Protein AF-0000000084809156 (afdb_homodimer)

Sequence (202 aa):
MKKIKITVLRKTCHRDLMEQYENPIEHACDLYEGQVFTTDGWRKPDGLCDSAWQTLSPFVMTLAHGGTNIYEGWMKNPASAMISCNDGFRPVSFLIETLEKMKKIKITVLRKTCHRDLMEQYENPIEHACDLYEGQVFTTDGWRKPDGLCDSAWQTLSPFVMTLAHGGTNIYEGWMKNPASAMISCNDGFRPVSFLIETLEK

Organism: NCBI:txid717959

Nearest PDB structures (foldseek):
  2p4b-assembly1_B  TM=4.890E-01  e=4.144E+00  Escherichia coli K-12
  2p4b-assembly1_B  TM=4.893E-01  e=4.144E+00  Escherichia coli K-12

Solvent-accessible surface area (backbone atoms only — not comparable to full-atom values): 10861 Å² total; per-residue (Å²): 114,35,40,31,36,38,32,33,68,41,77,46,74,41,62,70,55,35,70,72,42,40,41,93,68,80,79,86,66,87,79,53,68,72,42,72,45,59,31,58,42,82,57,84,40,89,91,60,53,68,62,40,43,66,56,45,42,64,57,42,35,40,36,14,73,65,45,55,38,54,87,80,38,47,33,66,54,38,48,39,48,56,37,15,18,40,46,30,47,45,35,35,21,29,40,36,32,53,51,80,130,114,37,41,30,37,38,33,32,68,43,76,46,75,41,61,70,56,35,71,72,43,39,41,92,66,79,78,86,67,87,79,54,68,71,42,74,46,60,32,57,41,83,56,84,40,88,90,60,52,68,64,42,43,67,56,45,43,65,57,41,35,41,36,14,72,66,44,54,37,56,88,82,37,47,33,67,54,39,48,39,47,58,38,15,20,39,44,30,48,46,36,35,20,30,40,37,33,53,51,80,129

Secondary structure (DSSP, 8-state):
---EEEEEEEE---HHHHHHHBPP-S-S----TT-EEEE-SSSPPTT--HHHHHHHHHHHHHHHTT--SGGGT-BSSTTEEEEE-SBSSS-EEEEEEE---/---EEEEEEEE---HHHHHHHBPP-S-S----TT-EEEE-SSSPPTT--HHHHHHHHHHHHHHHTT--SGGGT-BSSTTEEEEE-SBSSS-EEEEEEE---

InterPro domains:
  IPR023811 Conserved hypothetical protein CHP04076 [TIGR04076] (1-100)

Structure (mmCIF, N/CA/C/O backbone):
data_AF-0000000084809156-model_v1
#
loop_
_entity.id
_entity.type
_entity.pdbx_description
1 polymer 'TIGR04076 family protein'
#
loop_
_atom_site.group_PDB
_atom_site.id
_atom_site.type_symbol
_atom_site.label_atom_id
_atom_site.label_alt_id
_atom_site.label_comp_id
_atom_site.label_asym_id
_atom_site.label_entity_id
_atom_site.label_seq_id
_atom_site.pdbx_PDB_ins_code
_atom_site.Cartn_x
_atom_site.Cartn_y
_atom_site.Cartn_z
_atom_site.occupancy
_atom_site.B_iso_or_equiv
_atom_site.auth_seq_id
_atom_site.auth_comp_id
_atom_site.auth_asym_id
_atom_site.auth_atom_id
_atom_site.pdbx_PDB_model_num
ATOM 1 N N . MET A 1 1 ? -14.891 -18.609 -11.82 1 88.44 1 MET A N 1
ATOM 2 C CA . MET A 1 1 ? -13.836 -17.828 -11.18 1 88.44 1 MET A CA 1
ATOM 3 C C . MET A 1 1 ? -12.773 -18.719 -10.57 1 88.44 1 MET A C 1
ATOM 5 O O . MET A 1 1 ? -13.086 -19.781 -10.031 1 88.44 1 MET A O 1
ATOM 9 N N . LYS A 1 2 ? -11.586 -18.328 -10.781 1 93.69 2 LYS A N 1
ATOM 10 C CA . LYS A 1 2 ? -10.484 -19.094 -10.211 1 93.69 2 LYS A CA 1
ATOM 11 C C . LYS A 1 2 ? -10.305 -18.781 -8.727 1 93.69 2 LYS A C 1
ATOM 13 O O . LYS A 1 2 ? -10.656 -17.688 -8.266 1 93.69 2 LYS A O 1
ATOM 18 N N . LYS A 1 3 ? -9.867 -19.781 -8.117 1 96.31 3 LYS A N 1
ATOM 19 C CA . LYS A 1 3 ? -9.539 -19.578 -6.711 1 96.31 3 LYS A CA 1
ATOM 20 C C . LYS A 1 3 ? -8.203 -18.859 -6.555 1 96.31 3 LYS A C 1
ATOM 22 O O . LYS A 1 3 ? -7.242 -19.172 -7.27 1 96.31 3 LYS A O 1
ATOM 27 N N . ILE A 1 4 ? -8.172 -17.953 -5.609 1 98.25 4 ILE A N 1
ATOM 28 C CA . ILE A 1 4 ? -6.992 -17.125 -5.406 1 98.25 4 ILE A CA 1
ATOM 29 C C . ILE A 1 4 ? -6.426 -17.359 -4.008 1 98.25 4 ILE A C 1
ATOM 31 O O . ILE A 1 4 ? -7.176 -17.469 -3.037 1 98.25 4 ILE A O 1
ATOM 35 N N . LYS A 1 5 ? -5.152 -17.5 -3.924 1 98.38 5 LYS A N 1
ATOM 36 C CA . LYS A 1 5 ? -4.41 -17.609 -2.67 1 98.38 5 LYS A CA 1
ATOM 37 C C . LYS A 1 5 ? -3.674 -16.312 -2.352 1 98.38 5 LYS A C 1
ATOM 39 O O . LYS A 1 5 ? -2.996 -15.75 -3.215 1 98.38 5 LYS A O 1
ATOM 44 N N . ILE A 1 6 ? -3.836 -15.836 -1.159 1 98.69 6 ILE A N 1
ATOM 45 C CA . ILE A 1 6 ? -3.152 -14.648 -0.664 1 98.69 6 ILE A CA 1
ATOM 46 C C . ILE A 1 6 ? -2.219 -15.031 0.483 1 98.69 6 ILE A C 1
ATOM 48 O O . ILE A 1 6 ? -2.656 -15.594 1.485 1 98.69 6 ILE A O 1
ATOM 52 N N . THR A 1 7 ? -0.941 -14.742 0.399 1 98.88 7 THR A N 1
ATOM 53 C CA . THR A 1 7 ? 0.045 -15.102 1.413 1 98.88 7 THR A CA 1
ATOM 54 C C . THR A 1 7 ? 0.742 -13.852 1.948 1 98.88 7 THR A C 1
ATOM 56 O O . THR A 1 7 ? 1.219 -13.016 1.173 1 98.88 7 THR A O 1
ATOM 59 N N . VAL A 1 8 ? 0.716 -13.703 3.234 1 98.88 8 VAL A N 1
ATOM 60 C CA . VAL A 1 8 ? 1.501 -12.641 3.859 1 98.88 8 VAL A CA 1
ATOM 61 C C . VAL A 1 8 ? 2.984 -13.008 3.822 1 98.88 8 VAL A C 1
ATOM 63 O O . VAL A 1 8 ? 3.408 -13.977 4.453 1 98.88 8 VAL A O 1
ATOM 66 N N . LEU A 1 9 ? 3.775 -12.156 3.16 1 98.88 9 LEU A N 1
ATOM 67 C CA . LEU A 1 9 ? 5.172 -12.555 3.014 1 98.88 9 LEU A CA 1
ATOM 68 C C . LEU A 1 9 ? 6.074 -11.688 3.881 1 98.88 9 LEU A C 1
ATOM 70 O O . LEU A 1 9 ? 7.117 -12.141 4.352 1 98.88 9 LEU A O 1
ATOM 74 N N . ARG A 1 10 ? 5.734 -10.43 4.062 1 98.81 10 ARG A N 1
ATOM 75 C CA . ARG A 1 10 ? 6.633 -9.531 4.785 1 98.81 10 ARG A CA 1
ATOM 76 C C . ARG A 1 10 ? 5.844 -8.461 5.531 1 98.81 10 ARG A C 1
ATOM 78 O O .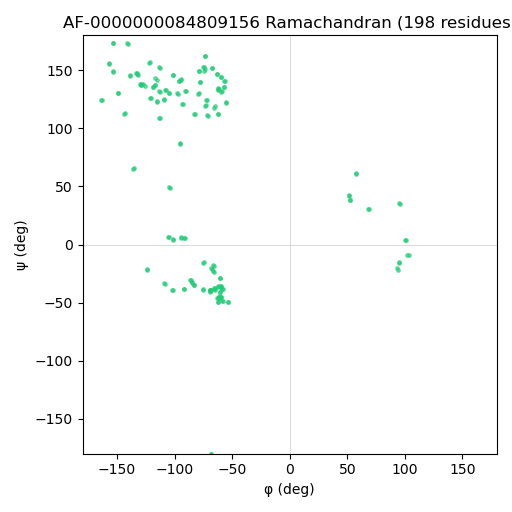 ARG A 1 10 ? 4.918 -7.863 4.98 1 98.81 10 ARG A O 1
ATOM 85 N N . LYS A 1 11 ? 6.18 -8.32 6.797 1 97.69 11 LYS A N 1
ATOM 86 C CA . LYS A 1 11 ? 5.652 -7.211 7.59 1 97.69 11 LYS A CA 1
ATOM 87 C C . LYS A 1 11 ? 6.73 -6.168 7.871 1 97.69 11 LYS A C 1
ATOM 89 O O . LYS A 1 11 ? 7.859 -6.52 8.234 1 97.69 11 LYS A O 1
ATOM 94 N N . THR A 1 12 ? 6.434 -4.992 7.684 1 97.38 12 THR A N 1
ATOM 95 C CA . THR A 1 12 ? 7.309 -3.881 8.039 1 97.38 12 THR A CA 1
ATOM 96 C C . THR A 1 12 ? 6.699 -3.049 9.164 1 97.38 12 THR A C 1
ATOM 98 O O . THR A 1 12 ? 5.484 -3.068 9.367 1 97.38 12 THR A O 1
ATOM 101 N N . CYS A 1 13 ? 7.547 -2.434 9.914 1 96.44 13 CYS A N 1
ATOM 102 C CA . CYS A 1 13 ? 7.105 -1.543 10.984 1 96.44 13 CYS A CA 1
ATOM 103 C C . CYS A 1 13 ? 8.047 -0.352 11.125 1 96.44 13 CYS A C 1
ATOM 105 O O . CYS A 1 13 ? 9.211 -0.516 11.484 1 96.44 13 CYS A O 1
ATOM 107 N N . HIS A 1 14 ? 7.492 0.798 10.789 1 97.31 14 HIS A N 1
ATOM 108 C CA . HIS A 1 14 ? 8.266 2.025 10.938 1 97.31 14 HIS A CA 1
ATOM 109 C C . HIS A 1 14 ? 7.965 2.701 12.273 1 97.31 14 HIS A C 1
ATOM 111 O O . HIS A 1 14 ? 7.211 3.676 12.328 1 97.31 14 HIS A O 1
ATOM 117 N N . ARG A 1 15 ? 8.688 2.301 13.32 1 96.06 15 ARG A N 1
ATOM 118 C CA . ARG A 1 15 ? 8.414 2.736 14.68 1 96.06 15 ARG A CA 1
ATOM 119 C C . ARG A 1 15 ? 8.648 4.234 14.836 1 96.06 15 ARG A C 1
ATOM 121 O O . ARG A 1 15 ? 7.91 4.914 15.555 1 96.06 15 ARG A O 1
ATOM 128 N N . ASP A 1 16 ? 9.68 4.684 14.148 1 97.81 16 ASP A N 1
ATOM 129 C CA . ASP A 1 16 ? 9.992 6.105 14.25 1 97.81 16 ASP A CA 1
ATOM 130 C C . ASP A 1 16 ? 8.875 6.957 13.648 1 97.81 16 ASP A C 1
ATOM 132 O O . ASP A 1 16 ? 8.5 7.988 14.219 1 97.81 16 ASP A O 1
ATOM 136 N N . LEU A 1 17 ? 8.289 6.551 12.578 1 98.12 17 LEU A N 1
ATOM 137 C CA . LEU A 1 17 ? 7.176 7.27 11.977 1 98.12 17 LEU A CA 1
ATOM 138 C C . LEU A 1 17 ? 5.93 7.168 12.852 1 98.12 17 LEU A C 1
ATOM 140 O O . LEU A 1 17 ? 5.18 8.141 12.984 1 98.12 17 LEU A O 1
ATOM 144 N N . MET A 1 18 ? 5.711 6.016 13.43 1 97 18 MET A N 1
ATOM 145 C CA . MET A 1 18 ? 4.578 5.84 14.336 1 97 18 MET A CA 1
ATOM 146 C C . MET A 1 18 ? 4.656 6.824 15.5 1 97 18 MET A C 1
ATOM 148 O O . MET A 1 18 ? 3.672 7.496 15.812 1 97 18 MET A O 1
ATOM 152 N N . GLU A 1 19 ? 5.738 6.906 16.078 1 96.81 19 GLU A N 1
ATOM 153 C CA . GLU A 1 19 ? 5.945 7.801 17.219 1 96.81 19 GLU A CA 1
ATOM 154 C C . GLU A 1 19 ? 5.688 9.25 16.828 1 96.81 19 GLU A C 1
ATOM 156 O O . GLU A 1 19 ? 5.121 10.016 17.609 1 96.81 19 GLU A O 1
ATOM 161 N N . GLN A 1 20 ? 6.059 9.578 15.656 1 98 20 GLN A N 1
ATOM 162 C CA . GLN A 1 20 ? 6.008 10.969 15.234 1 98 20 GLN A CA 1
ATOM 163 C C . GLN A 1 20 ? 4.609 11.352 14.758 1 98 20 GLN A C 1
ATOM 165 O O . GLN A 1 20 ? 4.156 12.477 14.984 1 98 20 GLN A O 1
ATOM 170 N N . TYR A 1 21 ? 3.939 10.445 14.148 1 98.25 21 TYR A N 1
ATOM 171 C CA . TYR A 1 21 ? 2.777 10.898 13.398 1 98.25 21 TYR A CA 1
ATOM 172 C C . TYR A 1 21 ? 1.514 10.18 13.859 1 98.25 21 TYR A C 1
ATOM 174 O O . TYR A 1 21 ? 0.4 10.609 13.547 1 98.25 21 TYR A O 1
ATOM 182 N N . GLU A 1 22 ? 1.635 9.047 14.469 1 97.44 22 GLU A N 1
ATOM 183 C CA . GLU A 1 22 ? 0.486 8.195 14.766 1 97.44 22 GLU A CA 1
ATOM 184 C C . GLU A 1 22 ? -0.011 8.414 16.188 1 97.44 22 GLU A C 1
ATOM 186 O O . GLU A 1 22 ? 0.789 8.547 17.125 1 97.44 22 GLU A O 1
ATOM 191 N N . ASN A 1 23 ? -1.323 8.406 16.344 1 97.19 23 ASN A N 1
ATOM 192 C CA . ASN A 1 23 ? -1.883 8.297 17.688 1 97.19 23 ASN A CA 1
ATOM 193 C C . ASN A 1 23 ? -1.77 6.883 18.234 1 97.19 23 ASN A C 1
ATOM 195 O O . ASN A 1 23 ? -1.685 5.922 17.469 1 97.19 23 ASN A O 1
ATOM 199 N N . PRO A 1 24 ? -1.718 6.789 19.484 1 91.88 24 PRO A N 1
ATOM 200 C CA . PRO A 1 24 ? -1.612 5.449 20.062 1 91.88 24 PRO A CA 1
ATOM 201 C C . PRO A 1 24 ? -2.736 4.52 19.609 1 91.88 24 PRO A C 1
ATOM 203 O O . PRO A 1 24 ? -3.906 4.914 19.609 1 91.88 24 PRO A O 1
ATOM 206 N N . ILE A 1 25 ? -2.457 3.514 19.078 1 84.56 25 ILE A N 1
ATOM 207 C CA . ILE A 1 25 ? -3.428 2.51 18.656 1 84.56 25 ILE A CA 1
ATOM 208 C C . ILE A 1 25 ? -3.039 1.146 19.219 1 84.56 25 ILE A C 1
ATOM 210 O O . ILE A 1 25 ? -1.859 0.79 19.25 1 84.56 25 ILE A O 1
ATOM 214 N N . GLU A 1 26 ? -4.039 0.521 19.641 1 76.62 26 GLU A N 1
ATOM 215 C CA . GLU A 1 26 ? -3.844 -0.853 20.078 1 76.62 26 GLU A CA 1
ATOM 216 C C . GLU A 1 26 ? -4.055 -1.844 18.938 1 76.62 26 GLU A C 1
ATOM 218 O O . GLU A 1 26 ? -5.008 -1.715 18.172 1 76.62 26 GLU A O 1
ATOM 223 N N . HIS A 1 27 ? -3.217 -2.758 18.719 1 73.94 27 HIS A N 1
ATOM 224 C CA . HIS A 1 27 ? -3.32 -3.852 17.766 1 73.94 27 HIS A CA 1
ATOM 225 C C . HIS A 1 27 ? -3.512 -3.324 16.344 1 73.94 27 HIS A C 1
ATOM 227 O O . HIS A 1 27 ? -4.488 -3.666 15.68 1 73.94 27 HIS A O 1
ATOM 233 N N . ALA A 1 28 ? -2.756 -2.658 15.836 1 80.5 28 ALA A N 1
ATOM 234 C CA . ALA A 1 28 ? -2.838 -1.99 14.539 1 80.5 28 ALA A CA 1
ATOM 235 C C . ALA A 1 28 ? -2.873 -3.006 13.398 1 80.5 28 ALA A C 1
ATOM 237 O O . ALA A 1 28 ? -3.508 -2.77 12.367 1 80.5 28 ALA A O 1
ATOM 238 N N . CYS A 1 29 ? -2.434 -4.062 13.562 1 92.88 29 CYS A N 1
ATOM 239 C CA . CYS A 1 29 ? -2.359 -5.109 12.547 1 92.88 29 CYS A CA 1
ATOM 240 C C . CYS A 1 29 ? -2.127 -6.473 13.188 1 92.88 29 CYS A C 1
ATOM 242 O O . CYS A 1 29 ? -1.122 -6.68 13.867 1 92.88 29 CYS A O 1
ATOM 244 N N . ASP A 1 30 ? -3.012 -7.418 12.891 1 93.44 30 ASP A N 1
ATOM 245 C CA . ASP A 1 30 ? -2.928 -8.734 13.516 1 93.44 30 ASP A CA 1
ATOM 246 C C . ASP A 1 30 ? -2.408 -9.781 12.531 1 93.44 30 ASP A C 1
ATOM 248 O O . ASP A 1 30 ? -2.41 -10.977 12.836 1 93.44 30 ASP A O 1
ATOM 252 N N . LEU A 1 31 ? -2.008 -9.391 11.398 1 97.12 31 LEU A N 1
ATOM 253 C CA . LEU A 1 31 ? -1.488 -10.336 10.414 1 97.12 31 LEU A CA 1
ATOM 254 C C . LEU A 1 31 ? -0.095 -10.812 10.805 1 97.12 31 LEU A C 1
ATOM 256 O O . LEU A 1 31 ? 0.615 -10.141 11.547 1 97.12 31 LEU A O 1
ATOM 260 N N . TYR A 1 32 ? 0.255 -12.008 10.422 1 97.25 32 TYR A N 1
ATOM 261 C CA . TYR A 1 32 ? 1.596 -12.539 10.633 1 97.25 32 TYR A CA 1
ATOM 262 C C . TYR A 1 32 ? 2.143 -13.172 9.359 1 97.25 32 TYR A C 1
ATOM 264 O O . TYR A 1 32 ? 1.381 -13.68 8.531 1 97.25 32 TYR A O 1
ATOM 272 N N . GLU A 1 33 ? 3.486 -13.086 9.133 1 98.5 33 GLU A N 1
ATOM 273 C CA . GLU A 1 33 ? 4.137 -13.641 7.949 1 98.5 33 GLU A CA 1
ATOM 274 C C . GLU A 1 33 ? 3.867 -15.133 7.82 1 98.5 33 GLU A C 1
ATOM 276 O O . GLU A 1 33 ? 3.932 -15.867 8.805 1 98.5 33 G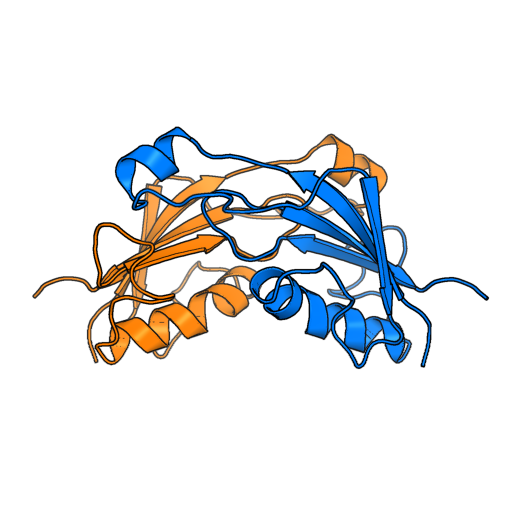LU A O 1
ATOM 281 N N . GLY A 1 34 ? 3.568 -15.57 6.68 1 98.56 34 GLY A N 1
ATOM 282 C CA . GLY A 1 34 ? 3.24 -16.953 6.406 1 98.56 34 GLY A CA 1
ATOM 283 C C . GLY A 1 34 ? 1.749 -17.234 6.434 1 98.56 34 GLY A C 1
ATOM 284 O O . GLY A 1 34 ? 1.3 -18.297 5.988 1 98.56 34 GLY A O 1
ATOM 285 N N . GLN A 1 35 ? 0.983 -16.359 6.957 1 98.62 35 GLN A N 1
ATOM 286 C CA . GLN A 1 35 ? -0.469 -16.5 6.977 1 98.62 35 GLN A CA 1
ATOM 287 C C . GLN A 1 35 ? -1.031 -16.594 5.559 1 98.62 35 GLN A C 1
ATOM 289 O O . GLN A 1 35 ? -0.58 -15.883 4.66 1 98.62 35 GLN A O 1
ATOM 294 N N . VAL A 1 36 ? -2.084 -17.406 5.387 1 98.62 36 VAL A N 1
ATOM 295 C CA . VAL A 1 36 ? -2.646 -17.656 4.062 1 98.62 36 VAL A CA 1
ATOM 296 C C . VAL A 1 36 ? -4.156 -17.438 4.094 1 98.62 36 VAL A C 1
ATOM 298 O O . VAL A 1 36 ? -4.828 -17.828 5.051 1 98.62 36 VAL A O 1
ATOM 301 N N . PHE A 1 37 ? -4.645 -16.812 3.121 1 98.38 37 PHE A N 1
ATOM 302 C CA . PHE A 1 37 ? -6.074 -16.656 2.861 1 98.38 37 PHE A CA 1
ATOM 303 C C . PHE A 1 37 ? -6.438 -17.219 1.49 1 98.38 37 PHE A C 1
ATOM 305 O O . PHE A 1 37 ? -5.586 -17.297 0.602 1 98.38 37 PHE A O 1
ATOM 312 N N . THR A 1 38 ? -7.656 -17.562 1.329 1 97.19 38 THR A N 1
ATOM 313 C CA . THR A 1 38 ? -8.172 -18 0.032 1 97.19 38 THR A CA 1
ATOM 314 C C . THR A 1 38 ? -9.5 -17.312 -0.277 1 97.19 38 THR A C 1
ATOM 316 O O . THR A 1 38 ? -10.258 -16.984 0.634 1 97.19 38 THR A O 1
ATOM 319 N N . THR A 1 39 ? -9.68 -17.094 -1.584 1 97.06 39 THR A N 1
ATOM 320 C CA . THR A 1 39 ? -10.914 -16.438 -2.008 1 97.06 39 THR A CA 1
ATOM 321 C C . THR A 1 39 ? -11.219 -16.766 -3.471 1 97.06 39 THR A C 1
ATOM 323 O O . THR A 1 39 ? -10.312 -17.109 -4.234 1 97.06 39 THR A O 1
ATOM 326 N N . ASP A 1 40 ? -12.492 -16.656 -3.77 1 90.94 40 ASP A N 1
ATOM 327 C CA . ASP A 1 40 ? -12.891 -16.828 -5.164 1 90.94 40 ASP A CA 1
ATOM 328 C C . ASP A 1 40 ? -12.914 -15.484 -5.891 1 90.94 40 ASP A C 1
ATOM 330 O O . ASP A 1 40 ? -13.289 -15.414 -7.066 1 90.94 40 ASP A O 1
ATOM 334 N N . GLY A 1 41 ? -12.508 -14.461 -5.273 1 87.81 41 GLY A N 1
ATOM 335 C CA . GLY A 1 41 ? -12.328 -13.18 -5.93 1 87.81 41 GLY A CA 1
ATOM 336 C C . GLY A 1 41 ? -13.445 -12.195 -5.621 1 87.81 41 GLY A C 1
ATOM 337 O O . GLY A 1 41 ? -13.305 -10.992 -5.871 1 87.81 41 GLY A O 1
ATOM 338 N N . TRP A 1 42 ? -14.523 -12.617 -4.969 1 87.62 42 TRP A N 1
ATOM 339 C CA . TRP A 1 42 ? -15.68 -11.75 -4.789 1 87.62 42 TRP A CA 1
ATOM 340 C C . TRP A 1 42 ? -15.727 -11.18 -3.375 1 87.62 42 TRP A C 1
ATOM 342 O O . TRP A 1 42 ? -16.031 -10 -3.182 1 87.62 42 TRP A O 1
ATOM 352 N N . ARG A 1 43 ? -15.367 -12.039 -2.453 1 91.88 43 ARG A N 1
ATOM 353 C CA . ARG A 1 43 ? -15.531 -11.648 -1.057 1 91.88 43 ARG A CA 1
ATOM 354 C C . ARG A 1 43 ? -14.18 -11.539 -0.357 1 91.88 43 ARG A C 1
ATOM 356 O O . ARG A 1 43 ? -13.289 -12.359 -0.598 1 91.88 43 ARG A O 1
ATOM 363 N N . LYS A 1 44 ? -14.141 -10.523 0.487 1 97 44 LYS A N 1
ATOM 364 C CA . LYS A 1 44 ? -12.984 -10.43 1.377 1 97 44 LYS A CA 1
ATOM 365 C C . LYS A 1 44 ? -12.859 -11.672 2.256 1 97 44 LYS A C 1
ATOM 367 O O . LYS A 1 44 ? -13.828 -12.086 2.893 1 97 44 LYS A O 1
ATOM 372 N N . PRO A 1 45 ? -11.727 -12.258 2.371 1 97.25 45 PRO A N 1
ATOM 373 C CA . PRO A 1 45 ? -11.555 -13.406 3.264 1 97.25 45 PRO A CA 1
ATOM 374 C C . PRO A 1 45 ? -11.688 -13.031 4.738 1 97.25 45 PRO A C 1
ATOM 376 O O . PRO A 1 45 ? -11.344 -11.914 5.129 1 97.25 45 PRO A O 1
ATOM 379 N N . ASP A 1 46 ? -12.125 -14.039 5.5 1 95.69 46 ASP A N 1
ATOM 380 C CA . ASP A 1 46 ? -12.156 -13.852 6.945 1 95.69 46 ASP A CA 1
ATOM 381 C C . ASP A 1 46 ? -10.75 -13.609 7.496 1 95.69 46 ASP A C 1
ATOM 383 O O . ASP A 1 46 ? -9.797 -14.281 7.105 1 95.69 46 ASP A O 1
ATOM 387 N N . GLY A 1 47 ? -10.656 -12.578 8.352 1 95.75 47 GLY A N 1
ATOM 388 C CA . GLY A 1 47 ? -9.383 -12.32 9.008 1 95.75 47 GLY A CA 1
ATOM 389 C C . GLY A 1 47 ? -8.523 -11.312 8.273 1 95.75 47 GLY A C 1
ATOM 390 O O . GLY A 1 47 ? -7.566 -10.781 8.836 1 95.75 47 GLY A O 1
ATOM 391 N N . LEU A 1 48 ? -8.789 -11.109 6.996 1 97.19 48 LEU A N 1
ATOM 392 C CA . LEU A 1 48 ? -8.094 -10.07 6.246 1 97.19 48 LEU A CA 1
ATOM 393 C C . LEU A 1 48 ? -8.703 -8.703 6.531 1 97.19 48 LEU A C 1
ATOM 395 O O . LEU A 1 48 ? -9.922 -8.539 6.488 1 97.19 48 LEU A O 1
ATOM 399 N N . CYS A 1 49 ? -7.898 -7.77 6.855 1 95.81 49 CYS A N 1
ATOM 400 C CA . CYS A 1 49 ? -8.438 -6.469 7.234 1 95.81 49 CYS A CA 1
ATOM 401 C C . CYS A 1 49 ? -8.961 -5.715 6.016 1 95.81 49 CYS A C 1
ATOM 403 O O . CYS A 1 49 ? -8.555 -6 4.887 1 95.81 49 CYS A O 1
ATOM 405 N N . ASP A 1 50 ? -9.766 -4.742 6.277 1 93.06 50 ASP A N 1
ATOM 406 C CA . ASP A 1 50 ? -10.43 -4 5.207 1 93.06 50 ASP A CA 1
ATOM 407 C C . ASP A 1 50 ? -9.422 -3.162 4.422 1 93.06 50 ASP A C 1
ATOM 409 O O . ASP A 1 50 ? -9.547 -3.021 3.203 1 93.06 50 ASP A O 1
ATOM 413 N N . SER A 1 51 ? -8.469 -2.578 5.105 1 92.62 51 SER A N 1
ATOM 414 C CA . SER A 1 51 ? -7.469 -1.749 4.441 1 92.62 51 SER A CA 1
ATOM 415 C C . SER A 1 51 ? -6.664 -2.557 3.428 1 92.62 51 SER A C 1
ATOM 417 O O . SER A 1 51 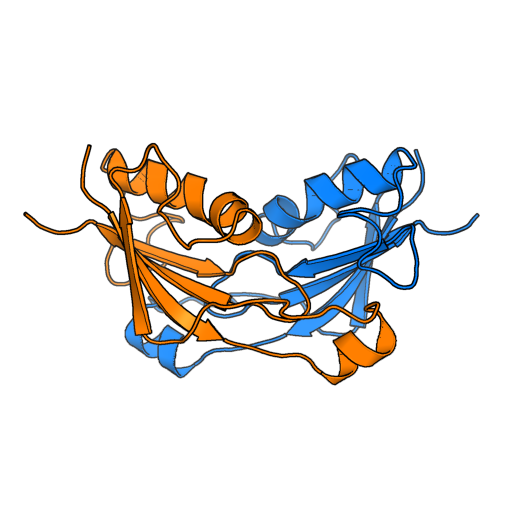? -6.453 -2.111 2.297 1 92.62 51 SER A O 1
ATOM 419 N N . ALA A 1 52 ? -6.246 -3.713 3.846 1 97.19 52 ALA A N 1
ATOM 420 C CA . ALA A 1 52 ? -5.543 -4.598 2.922 1 97.19 52 ALA A CA 1
ATOM 421 C C . ALA A 1 52 ? -6.438 -4.984 1.746 1 97.19 52 ALA A C 1
ATOM 423 O O . ALA A 1 52 ? -6.012 -4.922 0.59 1 97.19 52 ALA A O 1
ATOM 424 N N . TRP A 1 53 ? -7.656 -5.316 2.062 1 97.31 53 TRP A N 1
ATOM 425 C CA . TRP A 1 53 ? -8.562 -5.75 1.007 1 97.31 53 TRP A CA 1
ATOM 426 C C . TRP A 1 53 ? -8.766 -4.648 -0.026 1 97.31 53 TRP A C 1
ATOM 428 O O . TRP A 1 53 ? -8.852 -4.918 -1.226 1 97.31 53 TRP A O 1
ATOM 438 N N . GLN A 1 54 ? -8.789 -3.459 0.422 1 94.75 54 GLN A N 1
ATOM 439 C CA . GLN A 1 54 ? -8.961 -2.334 -0.492 1 94.75 54 GLN A CA 1
ATOM 440 C C . GLN A 1 54 ? -7.867 -2.312 -1.553 1 94.75 54 GLN A C 1
ATOM 442 O O . GLN A 1 54 ? -8.125 -1.999 -2.717 1 94.75 54 GLN A O 1
ATOM 447 N N . THR A 1 55 ? -6.695 -2.625 -1.205 1 97.12 55 THR A N 1
ATOM 448 C CA . THR A 1 55 ? -5.566 -2.578 -2.127 1 97.12 55 THR A CA 1
ATOM 449 C C . THR A 1 55 ? -5.473 -3.869 -2.936 1 97.12 55 THR A C 1
ATOM 451 O O . THR A 1 55 ? -5.152 -3.84 -4.125 1 97.12 55 THR A O 1
ATOM 454 N N . LEU A 1 56 ? -5.852 -4.949 -2.352 1 98.25 56 LEU A N 1
ATOM 455 C CA . LEU A 1 56 ? -5.609 -6.254 -2.953 1 98.25 56 LEU A CA 1
ATOM 456 C C . LEU A 1 56 ? -6.734 -6.625 -3.914 1 98.25 56 LEU A C 1
ATOM 458 O O . LEU A 1 56 ? -6.504 -7.32 -4.91 1 98.25 56 LEU A O 1
ATOM 462 N N . SER A 1 57 ? -7.918 -6.172 -3.672 1 97.69 57 SER A N 1
ATOM 463 C CA . SER A 1 57 ? -9.125 -6.688 -4.309 1 97.69 57 SER A CA 1
ATOM 464 C C . SER A 1 57 ? -9.07 -6.512 -5.824 1 97.69 57 SER A C 1
ATOM 466 O O . SER A 1 57 ? -9.469 -7.406 -6.57 1 97.69 57 SER A O 1
ATOM 468 N N . PRO A 1 58 ? -8.586 -5.391 -6.305 1 96.75 58 PRO A N 1
ATOM 469 C CA . PRO A 1 58 ? -8.531 -5.289 -7.762 1 96.75 58 PRO A CA 1
ATOM 470 C C . PRO A 1 58 ? -7.625 -6.344 -8.398 1 96.75 58 PRO A C 1
ATOM 472 O O . PRO A 1 58 ? -7.922 -6.848 -9.484 1 96.75 58 PRO A O 1
ATOM 475 N N . PHE A 1 59 ? -6.609 -6.641 -7.773 1 97.81 59 PHE A N 1
ATOM 476 C CA . PHE A 1 59 ? -5.68 -7.637 -8.297 1 97.81 59 PHE A CA 1
ATOM 477 C C . PHE A 1 59 ? -6.242 -9.047 -8.133 1 97.81 59 PHE A C 1
ATOM 479 O O . PHE A 1 59 ? -6.094 -9.883 -9.023 1 97.81 59 PHE A O 1
ATOM 486 N N . VAL A 1 60 ? -6.902 -9.266 -6.988 1 98.31 60 VAL A N 1
ATOM 487 C CA . VAL A 1 60 ? -7.582 -10.531 -6.758 1 98.31 60 VAL A CA 1
ATOM 488 C C . VAL A 1 60 ? -8.648 -10.75 -7.832 1 98.31 60 VAL A C 1
ATOM 490 O O . VAL A 1 60 ? -8.734 -11.828 -8.422 1 98.31 60 VAL A O 1
ATOM 493 N N . MET A 1 61 ? -9.367 -9.75 -8.086 1 97.5 61 MET A N 1
ATOM 494 C CA . MET A 1 61 ? -10.43 -9.836 -9.094 1 97.5 61 MET A CA 1
ATOM 495 C C . MET A 1 61 ? -9.844 -10.133 -10.469 1 97.5 61 MET A C 1
ATOM 497 O O . MET A 1 61 ? -10.367 -10.969 -11.203 1 97.5 61 MET A O 1
ATOM 501 N N . THR A 1 62 ? -8.859 -9.398 -10.836 1 97.44 62 THR A N 1
ATOM 502 C CA . THR A 1 62 ? -8.211 -9.609 -12.133 1 97.44 62 THR A CA 1
ATOM 503 C C . THR A 1 62 ? -7.77 -11.055 -12.281 1 97.44 62 THR A C 1
ATOM 505 O O . THR A 1 62 ? -8.094 -11.711 -13.273 1 97.44 62 THR A O 1
ATOM 508 N N . LEU A 1 63 ? -7.109 -11.562 -11.312 1 97.88 63 LEU A N 1
ATOM 509 C CA . LEU A 1 63 ? -6.578 -12.922 -11.367 1 97.88 63 LEU A CA 1
ATOM 510 C C . LEU A 1 63 ? -7.707 -13.945 -11.328 1 97.88 63 LEU A C 1
ATOM 512 O O . LEU A 1 63 ? -7.656 -14.961 -12.031 1 97.88 63 LEU A O 1
ATOM 516 N N . ALA A 1 64 ? -8.727 -13.711 -10.516 1 97.44 64 ALA A N 1
ATOM 517 C CA . ALA A 1 64 ? -9.852 -14.625 -10.391 1 97.44 64 ALA A CA 1
ATOM 518 C C . ALA A 1 64 ? -10.578 -14.789 -11.727 1 97.44 64 ALA A C 1
ATOM 520 O O . ALA A 1 64 ? -11.125 -15.852 -12.023 1 97.44 64 ALA A O 1
ATOM 521 N N . HIS A 1 65 ? -10.547 -13.797 -12.539 1 97.25 65 HIS A N 1
ATOM 522 C CA . HIS A 1 65 ? -11.227 -13.828 -13.836 1 97.25 65 HIS A CA 1
ATOM 523 C C . HIS A 1 65 ? -10.273 -14.2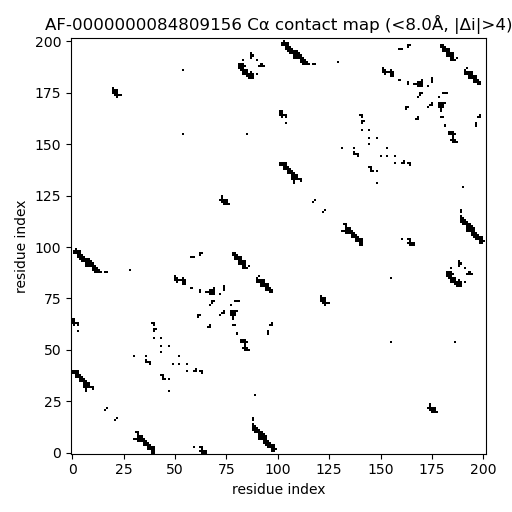58 -14.945 1 97.25 65 HIS A C 1
ATOM 525 O O . HIS A 1 65 ? -10.602 -14.156 -16.125 1 97.25 65 HIS A O 1
ATOM 531 N N . GLY A 1 66 ? -9.133 -14.602 -14.547 1 96.56 66 GLY A N 1
ATOM 532 C CA . GLY A 1 66 ? -8.227 -15.242 -15.492 1 96.56 66 GLY A CA 1
ATOM 533 C C . GLY A 1 66 ? -7.184 -14.297 -16.047 1 96.56 66 GLY A C 1
ATOM 534 O O . GLY A 1 66 ? -6.434 -14.656 -16.969 1 96.56 66 GLY A O 1
ATOM 535 N N . GLY A 1 67 ? -7.176 -13.086 -15.555 1 96.75 67 GLY A N 1
ATOM 536 C CA . GLY A 1 67 ? -6.141 -12.164 -15.992 1 96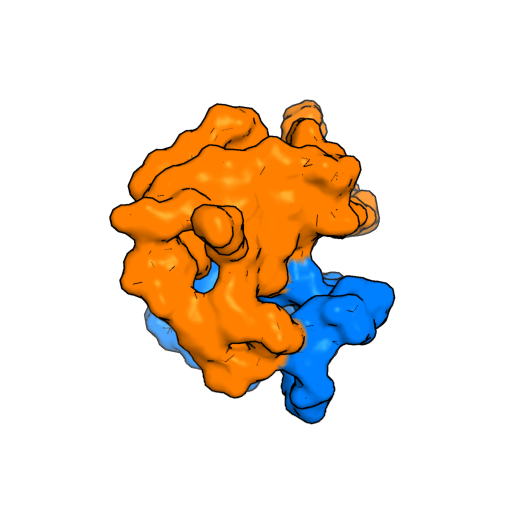.75 67 GLY A CA 1
ATOM 537 C C . GLY A 1 67 ? -4.742 -12.617 -15.609 1 96.75 67 GLY A C 1
ATOM 538 O O . GLY A 1 67 ? -4.551 -13.258 -14.578 1 96.75 67 GLY A O 1
ATOM 539 N N . THR A 1 68 ? -3.762 -12.289 -16.469 1 97.44 68 THR A N 1
ATOM 540 C CA . THR A 1 68 ? -2.35 -12.586 -16.266 1 97.44 68 THR A CA 1
ATOM 541 C C . THR A 1 68 ? -1.476 -11.43 -16.734 1 97.44 68 THR A C 1
ATOM 543 O O . THR A 1 68 ? -1.979 -10.453 -17.297 1 97.44 68 THR A O 1
ATOM 546 N N . ASN A 1 69 ? -0.195 -11.602 -16.422 1 97.19 69 ASN A N 1
ATOM 547 C CA . ASN A 1 69 ? 0.787 -10.625 -16.891 1 97.19 69 ASN A CA 1
ATOM 548 C C . ASN A 1 69 ? 0.373 -9.203 -16.531 1 97.19 69 ASN A C 1
ATOM 550 O O . ASN A 1 69 ? 0.359 -8.32 -17.391 1 97.19 69 ASN A O 1
ATOM 554 N N . ILE A 1 70 ? -0.079 -9.109 -15.367 1 94.56 70 ILE A N 1
ATOM 555 C CA . ILE A 1 70 ? -0.427 -7.785 -14.867 1 94.56 70 ILE A CA 1
ATOM 556 C C . ILE A 1 70 ? 0.79 -6.867 -14.945 1 94.56 70 ILE A C 1
ATOM 558 O O . ILE A 1 70 ? 1.911 -7.281 -14.641 1 94.56 70 ILE A O 1
ATOM 562 N N . TYR A 1 71 ? 0.622 -5.566 -15.32 1 91.06 71 TYR A N 1
ATOM 563 C CA . TYR A 1 71 ? 1.664 -4.566 -15.508 1 91.06 71 TYR A CA 1
ATOM 564 C C . TYR A 1 71 ? 2.754 -5.082 -16.438 1 91.06 71 TYR A C 1
ATOM 566 O O . TYR A 1 71 ? 3.945 -4.918 -16.172 1 91.06 71 TYR A O 1
ATOM 574 N N . GLU A 1 72 ? 2.348 -5.785 -17.406 1 90.44 72 GLU A N 1
ATOM 575 C CA . GLU A 1 72 ? 3.174 -6.223 -18.516 1 90.44 72 GLU A CA 1
ATOM 576 C C . GLU A 1 72 ? 4.215 -7.246 -18.078 1 90.44 72 GLU A C 1
ATOM 578 O O . GLU A 1 72 ? 5.379 -7.168 -18.469 1 90.44 72 GLU A O 1
ATOM 583 N N . GLY A 1 73 ? 3.902 -8 -17.109 1 92.25 73 GLY A N 1
ATOM 584 C CA . GLY A 1 73 ? 4.719 -9.156 -16.766 1 92.25 73 GLY A CA 1
ATOM 585 C C . GLY A 1 73 ? 5.738 -8.875 -15.68 1 92.25 73 GLY A C 1
ATOM 586 O O . GLY A 1 73 ? 6.852 -9.398 -15.719 1 92.25 73 GLY A O 1
ATOM 587 N N . TRP A 1 74 ? 5.461 -8.133 -14.797 1 94 74 TRP A N 1
ATOM 588 C CA . TRP A 1 74 ? 6.406 -7.766 -13.742 1 94 74 TRP A CA 1
ATOM 589 C C . TRP A 1 74 ? 6.727 -8.961 -12.859 1 94 74 TRP A C 1
ATOM 591 O O . TRP A 1 74 ? 7.785 -9.016 -12.227 1 94 74 TRP A O 1
ATOM 601 N N . MET A 1 75 ? 5.82 -9.945 -12.891 1 97.75 75 MET A N 1
ATOM 602 C CA . MET A 1 75 ? 5.992 -11.109 -12.023 1 97.75 75 MET A CA 1
ATOM 603 C C . MET A 1 75 ? 6.543 -12.289 -12.812 1 97.75 75 MET A C 1
ATOM 605 O O . MET A 1 75 ? 6.156 -12.516 -13.961 1 97.75 75 MET A O 1
ATOM 609 N N . LYS A 1 76 ? 7.363 -13.094 -12.164 1 98.06 76 LYS A N 1
ATOM 610 C CA . LYS A 1 76 ? 7.852 -14.328 -12.766 1 98.06 76 LYS A CA 1
ATOM 611 C C . LYS A 1 76 ? 6.699 -15.289 -13.055 1 98.06 76 LYS A C 1
ATOM 613 O O . LYS A 1 76 ? 6.676 -15.945 -14.102 1 98.06 76 LYS A O 1
ATOM 618 N N . ASN A 1 77 ? 5.797 -15.461 -12.062 1 98.19 77 ASN A N 1
ATOM 619 C CA . ASN A 1 77 ? 4.527 -16.141 -12.297 1 98.19 77 ASN A CA 1
ATOM 620 C C . ASN A 1 77 ? 3.484 -15.195 -12.883 1 98.19 77 ASN A C 1
ATOM 622 O O . ASN A 1 77 ? 2.998 -14.297 -12.195 1 98.19 77 ASN A O 1
ATOM 626 N N . PRO A 1 78 ? 3.094 -15.391 -14.117 1 97.81 78 PRO A N 1
ATOM 627 C CA . PRO A 1 78 ? 2.221 -14.422 -14.773 1 97.81 78 PRO A CA 1
ATOM 628 C C . PRO A 1 78 ? 0.834 -14.344 -14.141 1 97.81 78 PRO A C 1
ATOM 630 O O . PRO A 1 78 ? 0.093 -13.391 -14.375 1 97.81 78 PRO A O 1
ATOM 633 N N . ALA A 1 79 ? 0.477 -15.32 -13.414 1 98.12 79 ALA A N 1
ATOM 634 C CA . ALA A 1 79 ? -0.832 -15.344 -12.766 1 98.12 79 ALA A CA 1
ATOM 635 C C . ALA A 1 79 ? -0.714 -15.023 -11.273 1 98.12 79 ALA A C 1
ATOM 637 O O . ALA A 1 79 ? -1.256 -15.742 -10.438 1 98.12 79 ALA A O 1
ATOM 638 N N . SER A 1 80 ? 0.009 -13.953 -11.047 1 98.69 80 SER A N 1
ATOM 639 C CA . SER A 1 80 ? 0.233 -13.547 -9.664 1 98.69 80 SER A CA 1
ATOM 640 C C . SER A 1 80 ? 0.49 -12.047 -9.562 1 98.69 80 SER A C 1
ATOM 642 O O . SER A 1 80 ? 0.574 -11.352 -10.578 1 98.69 80 SER A O 1
ATOM 644 N N . ALA A 1 81 ? 0.568 -11.617 -8.359 1 98.5 81 ALA A N 1
ATOM 645 C CA . ALA A 1 81 ? 0.913 -10.234 -8.023 1 98.5 81 ALA A CA 1
ATOM 646 C C . ALA A 1 81 ? 1.553 -10.148 -6.641 1 98.5 81 ALA A C 1
ATOM 648 O O . ALA A 1 81 ? 1.302 -10.992 -5.781 1 98.5 81 ALA A O 1
ATOM 649 N N . MET A 1 82 ? 2.414 -9.227 -6.488 1 98.62 82 MET A N 1
ATOM 650 C CA . MET A 1 82 ? 2.994 -8.852 -5.207 1 98.62 82 MET A CA 1
ATOM 651 C C . MET A 1 82 ? 2.543 -7.449 -4.793 1 98.62 82 MET A C 1
ATOM 653 O O . MET A 1 82 ? 2.975 -6.457 -5.379 1 98.62 82 MET A O 1
ATOM 657 N N . ILE A 1 83 ? 1.679 -7.375 -3.775 1 98.62 83 ILE A N 1
ATOM 658 C CA . ILE A 1 83 ? 1.009 -6.109 -3.498 1 98.62 83 ILE A CA 1
ATOM 659 C C . ILE A 1 83 ? 1.152 -5.762 -2.018 1 98.62 83 ILE A C 1
ATOM 661 O O . ILE A 1 83 ? 1.03 -6.637 -1.154 1 98.62 83 ILE A O 1
ATOM 665 N N . SER A 1 84 ? 1.407 -4.547 -1.702 1 98.62 84 SER A N 1
ATOM 666 C CA . SER A 1 84 ? 1.422 -4.027 -0.339 1 98.62 84 SER A CA 1
ATOM 667 C C . SER A 1 84 ? 0.076 -3.414 0.034 1 98.62 84 SER A C 1
ATOM 669 O O . SER A 1 84 ? -0.566 -2.764 -0.793 1 98.62 84 SER A O 1
ATOM 671 N N . CYS A 1 85 ? -0.355 -3.613 1.303 1 98.38 85 CYS A N 1
ATOM 672 C CA . CYS A 1 85 ? -1.502 -2.828 1.742 1 98.38 85 CYS A CA 1
ATOM 673 C C . CYS A 1 85 ? -1.137 -1.354 1.868 1 98.38 85 CYS A C 1
ATOM 675 O O . CYS A 1 85 ? 0.031 -0.985 1.734 1 98.38 85 CYS A O 1
ATOM 677 N N . ASN A 1 86 ? -2.02 -0.535 2.242 1 97.88 86 ASN A N 1
ATOM 678 C CA . ASN A 1 86 ? -1.794 0.904 2.158 1 97.88 86 ASN A CA 1
ATOM 679 C C . ASN A 1 86 ? -1.42 1.494 3.516 1 97.88 86 ASN A C 1
ATOM 681 O O . ASN A 1 86 ? -1.271 2.709 3.648 1 97.88 86 ASN A O 1
ATOM 685 N N . ASP A 1 87 ? -1.267 0.654 4.551 1 97.12 87 ASP A N 1
ATOM 686 C CA . ASP A 1 87 ? -0.816 1.178 5.84 1 97.12 87 ASP A CA 1
ATOM 687 C C . ASP A 1 87 ? 0.58 1.788 5.723 1 97.12 87 ASP A C 1
ATOM 689 O O . ASP A 1 87 ? 1.563 1.069 5.535 1 97.12 87 ASP A O 1
ATOM 693 N N . GLY A 1 88 ? 0.718 3.055 5.867 1 98 88 GLY A N 1
ATOM 694 C CA . GLY A 1 88 ? 1.988 3.744 5.703 1 98 88 GLY A CA 1
ATOM 695 C C . GLY A 1 88 ? 2.934 3.539 6.871 1 98 88 GLY A C 1
ATOM 696 O O . GLY A 1 88 ? 4.133 3.795 6.758 1 98 88 GLY A O 1
ATOM 697 N N . PHE A 1 89 ? 2.451 3.07 7.984 1 97.81 89 PHE A N 1
ATOM 698 C CA . PHE A 1 89 ? 3.277 2.818 9.164 1 97.81 89 PHE A CA 1
ATOM 699 C C . PHE A 1 89 ? 3.785 1.383 9.172 1 97.81 89 PHE A C 1
ATOM 701 O O . PHE A 1 89 ? 4.906 1.117 9.617 1 97.81 89 PHE A O 1
ATOM 708 N N . ARG A 1 90 ? 2.924 0.526 8.742 1 97.44 90 ARG A N 1
ATOM 709 C CA . ARG A 1 90 ? 3.227 -0.9 8.797 1 97.44 90 ARG A CA 1
ATOM 710 C C . ARG A 1 90 ? 2.832 -1.594 7.496 1 97.44 90 ARG A C 1
ATOM 712 O O . ARG A 1 90 ? 2.035 -2.533 7.508 1 97.44 90 ARG A O 1
ATOM 719 N N . PRO A 1 91 ? 3.488 -1.233 6.457 1 98.25 91 PRO A N 1
ATOM 720 C CA . PRO A 1 91 ? 3.117 -1.912 5.211 1 98.25 91 PRO A CA 1
ATOM 721 C C . PRO A 1 91 ? 3.361 -3.418 5.266 1 98.25 91 PRO A C 1
ATOM 723 O O . PRO A 1 91 ? 4.402 -3.861 5.758 1 98.25 91 PRO A O 1
ATOM 726 N N . VAL A 1 92 ? 2.371 -4.121 4.805 1 98.75 92 VAL A N 1
ATOM 727 C CA . VAL A 1 92 ? 2.469 -5.574 4.691 1 98.75 92 VAL A CA 1
ATOM 728 C C . VAL A 1 92 ? 2.449 -5.98 3.221 1 98.75 92 VAL A C 1
ATOM 730 O O . VAL A 1 92 ? 1.609 -5.512 2.451 1 98.75 92 VAL A O 1
ATOM 733 N N . SER A 1 93 ? 3.381 -6.844 2.789 1 98.88 93 SER A N 1
ATOM 734 C CA . SER A 1 93 ? 3.467 -7.336 1.418 1 98.88 93 SER A CA 1
ATOM 735 C C . SER A 1 93 ? 2.807 -8.703 1.277 1 98.88 93 SER A C 1
ATOM 737 O O . SER A 1 93 ? 3.119 -9.633 2.029 1 98.88 93 SER A O 1
ATOM 739 N N . PHE A 1 94 ? 1.978 -8.781 0.302 1 98.94 94 PHE A N 1
ATOM 740 C CA . PHE A 1 94 ? 1.211 -9.984 0.033 1 98.94 94 PHE A CA 1
ATOM 741 C C . PHE A 1 94 ? 1.572 -10.562 -1.33 1 98.94 94 PHE A C 1
ATOM 743 O O . PHE A 1 94 ? 1.711 -9.828 -2.307 1 98.94 94 PHE A O 1
ATOM 750 N N . LEU A 1 95 ? 1.701 -11.852 -1.364 1 98.88 95 LEU A N 1
ATOM 751 C CA . LEU A 1 95 ? 1.707 -12.578 -2.627 1 98.88 95 LEU A CA 1
ATOM 752 C C . LEU A 1 95 ? 0.306 -13.07 -2.979 1 98.88 95 LEU A C 1
ATOM 754 O O . LEU A 1 95 ? -0.328 -13.773 -2.184 1 98.88 95 LEU A O 1
ATOM 758 N N . ILE A 1 96 ? -0.172 -12.648 -4.098 1 98.75 96 ILE A N 1
ATOM 759 C CA . ILE A 1 96 ? -1.472 -13.07 -4.605 1 98.75 96 ILE A CA 1
ATOM 760 C C . ILE A 1 96 ? -1.278 -13.992 -5.809 1 98.75 96 ILE A C 1
ATOM 762 O O . ILE A 1 96 ? -0.618 -13.617 -6.781 1 98.75 96 ILE A O 1
ATOM 766 N N . GLU A 1 97 ? -1.847 -15.172 -5.73 1 98.44 97 GLU A N 1
ATOM 767 C CA . GLU A 1 97 ? -1.625 -16.156 -6.789 1 98.44 97 GLU A CA 1
ATOM 768 C C . GLU A 1 97 ? -2.916 -16.891 -7.141 1 98.44 97 GLU A C 1
ATOM 770 O O . GLU A 1 97 ? -3.748 -17.141 -6.27 1 98.44 97 GLU A O 1
ATOM 775 N N . THR A 1 98 ? -3.041 -17.203 -8.414 1 97.69 98 THR A N 1
ATOM 776 C CA . THR A 1 98 ? -4.102 -18.125 -8.828 1 97.69 98 THR A CA 1
ATOM 777 C C . THR A 1 98 ? -3.781 -19.547 -8.391 1 97.69 98 THR A C 1
ATOM 779 O O . THR A 1 98 ? -2.684 -20.047 -8.648 1 97.69 98 THR A O 1
ATOM 782 N N . LEU A 1 99 ? -4.758 -20.094 -7.641 1 93.75 99 LEU A N 1
ATOM 783 C CA . LEU A 1 99 ? -4.582 -21.484 -7.238 1 93.75 99 LEU A CA 1
ATOM 784 C C . LEU A 1 99 ? -4.77 -22.422 -8.43 1 93.75 99 LEU A C 1
ATOM 786 O O . LEU A 1 99 ? -5.754 -22.312 -9.164 1 93.75 99 LEU A O 1
ATOM 790 N N . GLU A 1 100 ? -3.758 -23.016 -8.844 1 79.75 100 GLU A N 1
ATOM 791 C CA . GLU A 1 100 ? -3.863 -23.984 -9.938 1 79.75 100 GLU A CA 1
ATOM 792 C C . GLU A 1 100 ? -4.68 -25.203 -9.523 1 79.75 100 GLU A C 1
ATOM 794 O O . GLU A 1 100 ? -4.609 -25.641 -8.375 1 79.75 100 GLU A O 1
ATOM 799 N N . LYS A 1 101 ? -5.914 -25.438 -10.273 1 61.72 101 LYS A N 1
ATOM 800 C CA . LYS A 1 101 ? -6.609 -26.703 -10.133 1 61.72 101 LYS A CA 1
ATOM 801 C C . LYS A 1 101 ? -5.699 -27.875 -10.516 1 61.72 101 LYS A C 1
ATOM 803 O O . LYS A 1 101 ? -4.789 -27.719 -11.328 1 61.72 101 LYS A O 1
ATOM 808 N N . MET B 1 1 ? -10.883 23.969 -2.979 1 88.31 1 MET B N 1
ATOM 809 C CA . MET B 1 1 ? -10.094 22.797 -2.615 1 88.31 1 MET B CA 1
ATOM 810 C C . MET B 1 1 ? -8.797 23.219 -1.928 1 88.31 1 MET B C 1
ATOM 812 O O . MET B 1 1 ? -8.188 24.219 -2.293 1 88.31 1 MET B O 1
ATOM 816 N N . LYS B 1 2 ? -8.508 22.516 -0.913 1 93.69 2 LYS B N 1
ATOM 817 C CA . LYS B 1 2 ? -7.27 22.797 -0.193 1 93.69 2 LYS B CA 1
ATOM 818 C C . LYS B 1 2 ? -6.066 22.203 -0.915 1 93.69 2 LYS B C 1
ATOM 820 O O . LYS B 1 2 ? -6.199 21.203 -1.639 1 93.69 2 LYS B O 1
ATOM 825 N N . LYS B 1 3 ? -5.039 22.891 -0.719 1 96.38 3 LYS B N 1
ATOM 826 C CA . LYS B 1 3 ? -3.791 22.359 -1.263 1 96.38 3 LYS B CA 1
ATOM 827 C C . LYS B 1 3 ? -3.234 21.25 -0.378 1 96.38 3 LYS B C 1
ATOM 829 O O . LYS B 1 3 ? -3.254 21.359 0.85 1 96.38 3 LYS B O 1
ATOM 834 N N . ILE B 1 4 ? -2.723 20.234 -1.032 1 98.25 4 ILE B N 1
ATOM 835 C CA . ILE B 1 4 ? -2.238 19.062 -0.327 1 98.25 4 ILE B CA 1
ATOM 836 C C . ILE B 1 4 ? -0.747 18.875 -0.594 1 98.25 4 ILE B C 1
ATOM 838 O O . ILE B 1 4 ? -0.287 19.047 -1.726 1 98.25 4 ILE B O 1
ATOM 842 N N . LYS B 1 5 ? -0.023 18.594 0.424 1 98.38 5 LYS B N 1
ATOM 843 C CA . LYS B 1 5 ? 1.396 18.25 0.354 1 98.38 5 LYS B CA 1
ATOM 844 C C . LYS B 1 5 ? 1.612 16.75 0.558 1 98.38 5 LYS B C 1
ATOM 846 O O . LYS B 1 5 ? 1.067 16.172 1.493 1 98.38 5 LYS B O 1
ATOM 851 N N . ILE B 1 6 ? 2.359 16.156 -0.325 1 98.69 6 ILE B N 1
ATOM 852 C CA . ILE B 1 6 ? 2.729 14.75 -0.243 1 98.69 6 ILE B CA 1
ATOM 853 C C . ILE B 1 6 ? 4.238 14.625 -0.049 1 98.69 6 ILE B C 1
ATOM 855 O O . ILE B 1 6 ? 5.02 15.117 -0.866 1 98.69 6 ILE B O 1
ATOM 859 N N . THR B 1 7 ? 4.699 13.992 0.99 1 98.88 7 THR B N 1
ATOM 860 C CA . THR B 1 7 ? 6.117 13.844 1.297 1 98.88 7 THR B CA 1
ATOM 861 C C . THR B 1 7 ? 6.504 12.367 1.358 1 98.88 7 THR B C 1
ATOM 863 O O . THR B 1 7 ? 5.844 11.578 2.035 1 98.88 7 THR B O 1
ATOM 866 N N . VAL B 1 8 ? 7.504 12.016 0.607 1 98.88 8 VAL B N 1
ATOM 867 C CA . VAL B 1 8 ? 8.07 10.68 0.723 1 98.88 8 VAL B CA 1
ATOM 868 C C . VAL B 1 8 ? 8.875 10.562 2.016 1 98.88 8 VAL B C 1
ATOM 870 O O . VAL B 1 8 ? 9.898 11.234 2.178 1 98.88 8 VAL B O 1
ATOM 873 N N . LEU B 1 9 ? 8.453 9.641 2.881 1 98.88 9 LEU B N 1
ATOM 874 C CA . LEU B 1 9 ? 9.141 9.602 4.168 1 98.88 9 LEU B CA 1
ATOM 875 C C . LEU B 1 9 ? 10.023 8.359 4.277 1 98.88 9 LEU B C 1
ATOM 877 O O . LEU B 1 9 ? 11.055 8.391 4.945 1 98.88 9 LEU B O 1
ATOM 881 N N . ARG B 1 10 ? 9.609 7.258 3.688 1 98.81 10 ARG B N 1
ATOM 882 C CA . ARG B 1 10 ? 10.359 6.02 3.865 1 98.81 10 ARG B CA 1
ATOM 883 C C . ARG B 1 10 ? 10.25 5.133 2.631 1 98.81 10 ARG B C 1
ATOM 885 O O . ARG B 1 10 ? 9.156 4.945 2.092 1 98.81 10 ARG B O 1
ATOM 892 N N . LYS B 1 11 ? 11.398 4.676 2.176 1 97.56 11 LYS B N 1
ATOM 893 C CA . LYS B 1 11 ? 11.438 3.67 1.118 1 97.56 11 LYS B CA 1
ATOM 894 C C . LYS B 1 11 ? 11.883 2.316 1.664 1 97.56 11 LYS B C 1
ATOM 896 O O . LYS B 1 11 ? 12.844 2.232 2.43 1 97.56 11 LYS B O 1
ATOM 901 N N . THR B 1 12 ? 11.219 1.329 1.34 1 97.38 12 THR B N 1
ATOM 902 C CA . THR B 1 12 ? 11.594 -0.041 1.673 1 97.38 12 THR B CA 1
ATOM 903 C C . THR B 1 12 ? 11.961 -0.822 0.414 1 97.38 12 THR B C 1
ATOM 905 O O . THR B 1 12 ? 11.531 -0.468 -0.688 1 97.38 12 THR B O 1
ATOM 908 N N . CYS B 1 13 ? 12.812 -1.787 0.585 1 96.44 13 CYS B N 1
ATOM 909 C CA . CYS B 1 13 ? 13.188 -2.664 -0.517 1 96.44 13 CYS B CA 1
ATOM 910 C C . CYS B 1 13 ? 13.391 -4.094 -0.032 1 96.44 13 CYS B C 1
ATOM 912 O O . CYS B 1 13 ? 14.305 -4.367 0.746 1 96.44 13 CYS B O 1
ATOM 914 N N . HIS B 1 14 ? 12.492 -4.941 -0.497 1 97.31 14 HIS B N 1
ATOM 915 C CA . HIS B 1 14 ? 12.609 -6.355 -0.166 1 97.31 14 HIS B CA 1
ATOM 916 C C . HIS B 1 14 ? 13.344 -7.121 -1.264 1 97.31 14 HIS B C 1
ATOM 918 O O . HIS B 1 14 ? 12.711 -7.805 -2.072 1 97.31 14 HIS B O 1
ATOM 924 N N . ARG B 1 15 ? 14.664 -7.141 -1.175 1 96.06 15 ARG B N 1
ATOM 925 C CA . ARG B 1 15 ? 15.508 -7.691 -2.23 1 96.06 15 ARG B CA 1
ATOM 926 C C . ARG B 1 15 ? 15.289 -9.195 -2.383 1 96.06 15 ARG B C 1
ATOM 928 O O . ARG B 1 15 ? 15.305 -9.719 -3.498 1 96.06 15 ARG B O 1
ATOM 935 N N . ASP B 1 16 ? 15.094 -9.812 -1.244 1 97.81 16 ASP B N 1
ATOM 936 C CA . ASP B 1 16 ? 14.883 -11.258 -1.288 1 97.81 16 ASP B CA 1
ATOM 937 C C . ASP B 1 16 ? 13.586 -11.602 -2.016 1 97.81 16 ASP B C 1
ATOM 939 O O . ASP B 1 16 ? 13.547 -12.555 -2.805 1 97.81 16 ASP B O 1
ATOM 943 N N . LEU B 1 17 ? 12.555 -10.867 -1.825 1 98.12 17 LEU B N 1
ATOM 944 C CA . LEU B 1 17 ? 11.297 -11.086 -2.529 1 98.12 17 LEU B CA 1
ATOM 945 C C . LEU B 1 17 ? 11.438 -10.758 -4.012 1 98.12 17 LEU B C 1
ATOM 947 O O . LEU B 1 17 ? 10.883 -11.453 -4.863 1 98.12 17 LEU B O 1
ATOM 951 N N . MET B 1 18 ? 12.164 -9.703 -4.305 1 97 18 MET B N 1
ATOM 952 C CA . MET B 1 18 ? 12.414 -9.336 -5.699 1 97 18 MET B CA 1
ATOM 953 C C . MET B 1 18 ? 13.094 -10.484 -6.445 1 97 18 MET B C 1
ATOM 955 O O . MET B 1 18 ? 12.664 -10.859 -7.535 1 97 18 MET B O 1
ATOM 959 N N . GLU B 1 19 ? 14.07 -10.992 -5.898 1 96.75 19 GLU B N 1
ATOM 960 C CA . GLU B 1 19 ? 14.82 -12.086 -6.508 1 96.75 19 GLU B CA 1
ATOM 961 C C . GLU B 1 19 ? 13.93 -13.305 -6.754 1 96.75 19 GLU B C 1
ATOM 963 O O . GLU B 1 19 ? 14.055 -13.977 -7.777 1 96.75 19 GLU B O 1
ATOM 968 N N . GLN B 1 20 ? 13.055 -13.516 -5.855 1 98 20 GLN B N 1
ATOM 969 C CA . GLN B 1 20 ? 12.258 -14.734 -5.902 1 98 20 GLN B CA 1
ATOM 970 C C . GLN B 1 20 ? 11.07 -14.578 -6.844 1 98 20 GLN B C 1
ATOM 972 O O . GLN B 1 20 ? 10.688 -15.531 -7.531 1 98 20 GLN B O 1
ATOM 977 N N . TYR B 1 21 ? 10.523 -13.422 -6.906 1 98.25 21 TYR B N 1
ATOM 978 C CA . TYR B 1 21 ? 9.203 -13.359 -7.516 1 98.25 21 TYR B CA 1
ATOM 979 C C . TYR B 1 21 ? 9.18 -12.367 -8.672 1 98.25 21 TYR B C 1
ATOM 981 O O . TYR B 1 21 ? 8.25 -12.375 -9.484 1 98.25 21 TYR B 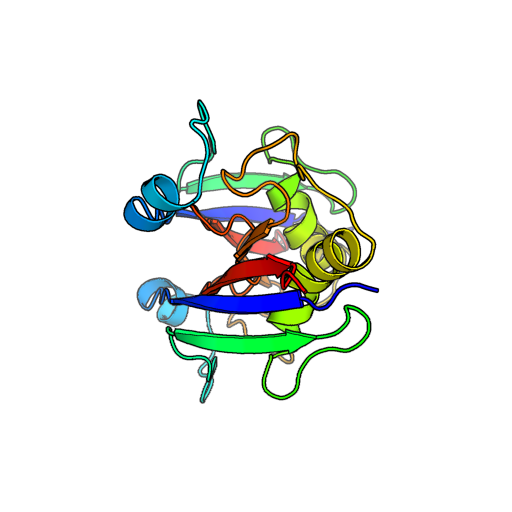O 1
ATOM 989 N N . GLU B 1 22 ? 10.078 -11.445 -8.727 1 97.38 22 GLU B N 1
ATOM 990 C CA . GLU B 1 22 ? 10.023 -10.344 -9.68 1 97.38 22 GLU B CA 1
ATOM 991 C C . GLU B 1 22 ? 10.875 -10.641 -10.914 1 97.38 22 GLU B C 1
ATOM 993 O O . GLU B 1 22 ? 11.992 -11.164 -10.797 1 97.38 22 GLU B O 1
ATOM 998 N N . ASN B 1 23 ? 10.367 -10.258 -12.07 1 97.12 23 ASN B N 1
ATOM 999 C CA . ASN B 1 23 ? 11.219 -10.219 -13.25 1 97.12 23 ASN B CA 1
ATOM 1000 C C . ASN B 1 23 ? 12.172 -9.023 -13.219 1 97.12 23 ASN B C 1
ATOM 1002 O O . ASN B 1 23 ? 11.883 -8.016 -12.555 1 97.12 23 ASN B O 1
ATOM 1006 N N . PRO B 1 24 ? 13.234 -9.156 -13.836 1 91.88 24 PRO B N 1
ATOM 1007 C CA . PRO B 1 24 ? 14.18 -8.031 -13.844 1 91.88 24 PRO B CA 1
ATOM 1008 C C . PRO B 1 24 ? 13.547 -6.734 -14.344 1 91.88 24 PRO B C 1
ATOM 1010 O O . PRO B 1 24 ? 12.867 -6.734 -15.375 1 91.88 24 PRO B O 1
ATOM 1013 N N . ILE B 1 25 ? 13.547 -5.812 -13.648 1 84.56 25 ILE B N 1
ATOM 1014 C CA . ILE B 1 25 ? 13.031 -4.5 -14.023 1 84.56 25 ILE B CA 1
ATOM 1015 C C . ILE B 1 25 ? 14.109 -3.439 -13.797 1 84.56 25 ILE B C 1
ATOM 1017 O O . ILE B 1 25 ? 14.82 -3.471 -12.789 1 84.56 25 ILE B O 1
ATOM 1021 N N . GLU B 1 26 ? 14.164 -2.629 -14.75 1 76.5 26 GLU B N 1
ATOM 1022 C CA . GLU B 1 26 ? 15.055 -1.481 -14.609 1 76.5 26 GLU B CA 1
ATOM 1023 C C . GLU B 1 26 ? 14.328 -0.292 -13.984 1 76.5 26 GLU B C 1
ATOM 1025 O O . GLU B 1 26 ? 13.188 0.01 -14.352 1 76.5 26 GLU B O 1
ATOM 1030 N N . HIS B 1 27 ? 14.844 0.332 -13.047 1 73.88 27 HIS B N 1
ATOM 1031 C CA . HIS B 1 27 ? 14.352 1.547 -12.406 1 73.88 27 HIS B CA 1
ATOM 1032 C C . HIS B 1 27 ? 12.945 1.349 -11.859 1 73.88 27 HIS B C 1
ATOM 1034 O O . HIS B 1 27 ? 12.023 2.08 -12.227 1 73.88 27 HIS B O 1
ATOM 1040 N N . ALA B 1 28 ? 12.688 0.599 -11.07 1 80.38 28 ALA B N 1
ATOM 1041 C CA . ALA B 1 28 ? 11.391 0.209 -10.523 1 80.38 28 ALA B CA 1
ATOM 1042 C C . ALA B 1 28 ? 10.75 1.358 -9.75 1 80.38 28 ALA B C 1
ATOM 1044 O O . ALA B 1 28 ? 9.523 1.49 -9.719 1 80.38 28 ALA B O 1
ATOM 1045 N N . CYS B 1 29 ? 11.414 2.209 -9.312 1 92.81 29 CYS B N 1
ATOM 1046 C CA . CYS B 1 29 ? 10.945 3.338 -8.516 1 92.81 29 CYS B CA 1
ATOM 1047 C C . CYS B 1 29 ? 12 4.434 -8.445 1 92.81 29 CYS B C 1
ATOM 1049 O O . CYS B 1 29 ? 13.109 4.203 -7.961 1 92.81 29 CYS B O 1
ATOM 1051 N N . ASP B 1 30 ? 11.617 5.641 -8.852 1 93.31 30 ASP B N 1
ATOM 1052 C CA . ASP B 1 30 ? 12.57 6.742 -8.906 1 93.31 30 ASP B CA 1
ATOM 1053 C C . ASP B 1 30 ? 12.344 7.723 -7.754 1 93.31 30 ASP B C 1
ATOM 1055 O O . ASP B 1 30 ? 12.945 8.797 -7.719 1 93.31 30 ASP B O 1
ATOM 1059 N N . LEU B 1 31 ? 11.492 7.414 -6.855 1 97.12 31 LEU B N 1
ATOM 1060 C CA . LEU B 1 31 ? 11.234 8.297 -5.723 1 97.12 31 LEU B CA 1
ATOM 1061 C C . LEU B 1 31 ? 12.383 8.25 -4.723 1 97.12 31 LEU B C 1
ATOM 1063 O O . LEU B 1 31 ? 13.117 7.262 -4.66 1 97.12 31 LEU B O 1
ATOM 1067 N N . TYR B 1 32 ? 12.609 9.336 -4.039 1 97.25 32 TYR B N 1
ATOM 1068 C CA . TYR B 1 32 ? 13.609 9.383 -2.973 1 97.25 32 TYR B CA 1
ATOM 1069 C C . TYR B 1 32 ? 13.039 10.023 -1.715 1 97.25 32 TYR B C 1
ATOM 1071 O O . TYR B 1 32 ? 12.148 10.875 -1.795 1 97.25 32 TYR B O 1
ATOM 1079 N N . GLU B 1 33 ? 13.477 9.562 -0.501 1 98.44 33 GLU B N 1
ATOM 1080 C CA . GLU B 1 33 ? 13 10.078 0.778 1 98.44 33 GLU B CA 1
ATOM 1081 C C . GLU B 1 33 ? 13.227 11.586 0.885 1 98.44 33 GLU B C 1
ATOM 1083 O O . GLU B 1 33 ? 14.297 12.086 0.52 1 98.44 33 GLU B O 1
ATOM 1088 N N . GLY B 1 34 ? 12.281 12.289 1.346 1 98.56 34 GLY B N 1
ATOM 1089 C CA . GLY B 1 34 ? 12.336 13.734 1.466 1 98.56 34 GLY B CA 1
ATOM 1090 C C . GLY B 1 34 ? 11.711 14.453 0.282 1 98.56 34 GLY B C 1
ATOM 1091 O O . GLY B 1 34 ? 11.453 15.656 0.346 1 98.56 34 GLY B O 1
ATOM 1092 N N . GLN B 1 35 ? 11.5 13.773 -0.788 1 98.56 35 GLN B N 1
ATOM 1093 C CA . GLN B 1 35 ? 10.852 14.359 -1.957 1 98.56 35 GLN B CA 1
ATOM 1094 C C . GLN B 1 35 ? 9.453 14.859 -1.615 1 98.56 35 GLN B C 1
ATOM 1096 O O . GLN B 1 35 ? 8.719 14.203 -0.873 1 98.56 35 GLN B O 1
ATOM 1101 N N . VAL B 1 36 ? 9.047 15.977 -2.229 1 98.62 36 VAL B N 1
ATOM 1102 C CA . VAL B 1 36 ? 7.77 16.609 -1.914 1 98.62 36 VAL B CA 1
ATOM 1103 C C . VAL B 1 36 ? 6.988 16.859 -3.201 1 98.62 36 VAL B C 1
ATOM 1105 O O . VAL B 1 36 ? 7.562 17.297 -4.207 1 98.62 36 VAL B O 1
ATOM 1108 N N . PHE B 1 37 ? 5.766 16.594 -3.176 1 98.38 37 PHE B N 1
ATOM 1109 C CA . PHE B 1 37 ? 4.809 16.938 -4.223 1 98.38 37 PHE B CA 1
ATOM 1110 C C . PHE B 1 37 ? 3.684 17.797 -3.666 1 98.38 37 PHE B C 1
ATOM 1112 O O . PHE B 1 37 ? 3.395 17.766 -2.469 1 98.38 37 PHE B O 1
ATOM 1119 N N . THR B 1 38 ? 3.07 18.547 -4.52 1 97.25 38 THR B N 1
ATOM 1120 C CA . THR B 1 38 ? 1.893 19.312 -4.148 1 97.25 38 THR B CA 1
ATOM 1121 C C . THR B 1 38 ? 0.779 19.141 -5.176 1 97.25 38 THR B C 1
ATOM 1123 O O . THR B 1 38 ? 1.05 18.922 -6.359 1 97.25 38 THR B O 1
ATOM 1126 N N . THR B 1 39 ? -0.436 19.203 -4.641 1 97.12 39 THR B N 1
ATOM 1127 C CA . THR B 1 39 ? -1.587 19.047 -5.523 1 97.12 39 THR B CA 1
ATOM 1128 C C . THR B 1 39 ? -2.828 19.688 -4.906 1 97.12 39 THR B C 1
ATOM 1130 O O . THR B 1 39 ? -2.896 19.875 -3.689 1 97.12 39 THR B O 1
ATOM 1133 N N . ASP B 1 40 ? -3.727 20.047 -5.797 1 90.94 40 ASP B N 1
ATOM 1134 C CA . ASP B 1 40 ? -5.008 20.547 -5.316 1 90.94 40 ASP B CA 1
ATOM 1135 C C . ASP B 1 40 ? -6.027 19.422 -5.168 1 90.94 40 AS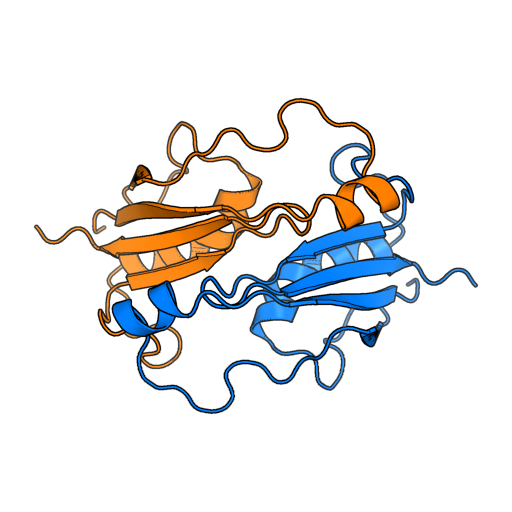P B C 1
ATOM 1137 O O . ASP B 1 40 ? -7.188 19.672 -4.836 1 90.94 40 ASP B O 1
ATOM 1141 N N . GLY B 1 41 ? -5.633 18.25 -5.352 1 87.75 41 GLY B N 1
ATOM 1142 C CA . GLY B 1 41 ? -6.48 17.094 -5.074 1 87.75 41 GLY B CA 1
ATOM 1143 C C . GLY B 1 41 ? -7.082 16.484 -6.32 1 87.75 41 GLY B C 1
ATOM 1144 O O . GLY B 1 41 ? -7.586 15.359 -6.285 1 87.75 41 GLY B O 1
ATOM 1145 N N . TRP B 1 42 ? -6.957 17.109 -7.48 1 87.5 42 TRP B N 1
ATOM 1146 C CA . TRP B 1 42 ? -7.652 16.641 -8.68 1 87.5 42 TRP B CA 1
ATOM 1147 C C . TRP B 1 42 ? -6.707 15.875 -9.594 1 87.5 42 TRP B C 1
ATOM 1149 O O . TRP B 1 42 ? -7.078 14.836 -10.148 1 87.5 42 TRP B O 1
ATOM 1159 N N . ARG B 1 43 ? -5.508 16.391 -9.656 1 92 43 ARG B N 1
ATOM 1160 C CA . ARG B 1 43 ? -4.578 15.82 -10.625 1 92 43 ARG B CA 1
ATOM 1161 C C . ARG B 1 43 ? -3.373 15.195 -9.922 1 92 43 ARG B C 1
ATOM 1163 O O . ARG B 1 43 ? -2.883 15.734 -8.93 1 92 43 ARG B O 1
ATOM 1170 N N . LYS B 1 44 ? -2.959 14.094 -10.531 1 97.06 44 LYS B N 1
ATOM 1171 C CA . LYS B 1 44 ? -1.696 13.5 -10.102 1 97.06 44 LYS B CA 1
ATOM 1172 C C . LYS B 1 44 ? -0.541 14.477 -10.273 1 97.06 44 LYS B C 1
ATOM 1174 O O . LYS B 1 44 ? -0.369 15.055 -11.352 1 97.06 44 LYS B O 1
ATOM 1179 N N . PRO B 1 45 ? 0.287 14.68 -9.32 1 97.19 45 PRO B N 1
ATOM 1180 C CA . PRO B 1 45 ? 1.45 15.555 -9.484 1 97.19 45 PRO B CA 1
ATOM 1181 C C . PRO B 1 45 ? 2.479 14.992 -10.461 1 97.19 45 PRO B C 1
ATOM 1183 O O . PRO B 1 45 ? 2.623 13.773 -10.578 1 97.19 45 PRO B O 1
ATOM 1186 N N . ASP B 1 46 ? 3.191 15.922 -11.078 1 95.69 46 ASP B N 1
ATOM 1187 C CA . ASP B 1 46 ? 4.301 15.508 -11.93 1 95.69 46 ASP B CA 1
ATOM 1188 C C . ASP B 1 46 ? 5.359 14.758 -11.125 1 95.69 46 ASP B C 1
ATOM 1190 O O . ASP B 1 46 ? 5.707 15.164 -10.016 1 95.69 46 ASP B O 1
ATOM 1194 N N . GLY B 1 47 ? 5.793 13.633 -11.695 1 95.75 47 GLY B N 1
ATOM 1195 C CA . GLY B 1 47 ? 6.875 12.898 -11.062 1 95.75 47 GLY B CA 1
ATOM 1196 C C . GLY B 1 47 ? 6.383 11.805 -10.133 1 95.75 47 GLY B C 1
ATOM 1197 O O . GLY B 1 47 ? 7.148 10.914 -9.75 1 95.75 47 GLY B O 1
ATOM 1198 N N . LEU B 1 48 ? 5.152 11.914 -9.664 1 97.19 48 LEU B N 1
ATOM 1199 C CA . LEU B 1 48 ? 4.555 10.844 -8.867 1 97.19 48 LEU B CA 1
ATOM 1200 C C . LEU B 1 48 ? 4.066 9.711 -9.758 1 97.19 48 LEU B C 1
ATOM 1202 O O . LEU B 1 48 ? 3.387 9.945 -10.758 1 97.19 48 LEU B O 1
ATOM 1206 N N . CYS B 1 49 ? 4.426 8.531 -9.445 1 95.75 49 CYS B N 1
ATOM 1207 C CA . CYS B 1 49 ? 4.07 7.422 -10.32 1 95.75 49 CYS B CA 1
ATOM 1208 C C . CYS B 1 49 ? 2.588 7.086 -10.203 1 95.75 49 CYS B C 1
ATOM 1210 O O . CYS B 1 49 ? 1.95 7.422 -9.203 1 95.75 49 CYS B O 1
ATOM 1212 N N . ASP B 1 50 ? 2.111 6.387 -11.172 1 93.06 50 ASP B N 1
ATOM 1213 C CA . ASP B 1 50 ? 0.686 6.082 -11.25 1 93.06 50 ASP B CA 1
ATOM 1214 C C . ASP B 1 50 ? 0.27 5.117 -10.141 1 93.06 50 ASP B C 1
ATOM 1216 O O . ASP B 1 50 ? -0.826 5.234 -9.586 1 93.06 50 ASP B O 1
ATOM 1220 N N . SER B 1 51 ? 1.105 4.152 -9.852 1 92.44 51 SER B N 1
ATOM 1221 C CA . SER B 1 51 ? 0.79 3.172 -8.812 1 92.44 51 SER B CA 1
ATOM 1222 C C . SER B 1 51 ? 0.609 3.844 -7.453 1 92.44 51 SER B C 1
ATOM 1224 O O . SER B 1 51 ? -0.35 3.555 -6.738 1 92.44 51 SER B O 1
ATOM 1226 N N . ALA B 1 52 ? 1.514 4.715 -7.145 1 97.19 52 ALA B N 1
ATOM 1227 C CA . ALA B 1 52 ? 1.38 5.473 -5.902 1 97.19 52 ALA B CA 1
ATOM 1228 C C . ALA B 1 52 ? 0.107 6.316 -5.91 1 97.19 52 ALA B C 1
ATOM 1230 O O . ALA B 1 52 ? -0.647 6.32 -4.934 1 97.19 52 ALA B O 1
ATOM 1231 N N . TRP B 1 53 ? -0.124 6.973 -7.016 1 97.25 53 TRP B N 1
ATOM 1232 C CA . TRP B 1 53 ? -1.293 7.844 -7.094 1 97.25 53 TRP B CA 1
ATOM 1233 C C . TRP B 1 53 ? -2.576 7.051 -6.875 1 97.25 53 TRP B C 1
ATOM 1235 O O . TRP B 1 53 ? -3.512 7.535 -6.234 1 97.25 53 TRP B O 1
ATOM 1245 N N . GLN B 1 54 ? -2.594 5.871 -7.348 1 94.62 54 GLN B N 1
ATOM 1246 C CA . GLN B 1 54 ? -3.777 5.035 -7.184 1 94.62 54 GLN B CA 1
ATOM 1247 C C . GLN B 1 54 ? -4.113 4.844 -5.707 1 94.62 54 GLN B C 1
ATOM 1249 O O . GLN B 1 54 ? -5.285 4.828 -5.332 1 94.62 54 GLN B O 1
ATOM 1254 N N . THR B 1 55 ? -3.17 4.703 -4.895 1 97.19 55 THR B N 1
ATOM 1255 C CA . THR B 1 55 ? -3.387 4.457 -3.475 1 97.19 55 THR B CA 1
ATOM 1256 C C . THR B 1 55 ? -3.602 5.77 -2.725 1 97.19 55 THR B C 1
ATOM 1258 O O . THR B 1 55 ? -4.43 5.844 -1.814 1 97.19 55 THR B O 1
ATOM 1261 N N . LEU B 1 56 ? -2.963 6.793 -3.166 1 98.25 56 LEU B N 1
ATOM 1262 C CA . LEU B 1 56 ? -2.932 8.039 -2.408 1 98.25 56 LEU B CA 1
ATOM 1263 C C . LEU B 1 56 ? -4.148 8.898 -2.725 1 98.25 56 LEU B C 1
ATOM 1265 O O . LEU B 1 56 ? -4.633 9.641 -1.866 1 98.25 56 LEU B O 1
ATOM 1269 N N . SER B 1 57 ? -4.676 8.812 -3.902 1 97.62 57 SER B N 1
ATOM 1270 C CA . SER B 1 57 ? -5.625 9.781 -4.441 1 97.62 57 SER B CA 1
ATOM 1271 C C . SER B 1 57 ? -6.887 9.852 -3.59 1 97.62 57 SER B C 1
ATOM 1273 O O . SER B 1 57 ? -7.414 10.938 -3.344 1 97.62 57 SER B O 1
ATOM 1275 N N . PRO B 1 58 ? -7.391 8.734 -3.125 1 96.69 58 PRO B N 1
ATOM 1276 C CA . PRO B 1 58 ? -8.586 8.867 -2.291 1 96.69 58 PRO B CA 1
ATOM 1277 C C . PRO B 1 58 ? -8.336 9.672 -1.02 1 96.69 58 PRO B C 1
ATOM 1279 O O . PRO B 1 58 ? -9.211 10.422 -0.575 1 96.69 58 PRO B O 1
ATOM 1282 N N . PHE B 1 59 ? -7.25 9.539 -0.483 1 97.81 59 PHE B N 1
ATOM 1283 C CA . PHE B 1 59 ? -6.914 10.266 0.735 1 97.81 59 PHE B CA 1
ATOM 1284 C C . PHE B 1 59 ? -6.621 11.734 0.427 1 97.81 59 PHE B C 1
ATOM 1286 O O . PHE B 1 59 ? -7.016 12.625 1.186 1 97.81 59 PHE B O 1
ATOM 1293 N N . VAL B 1 60 ? -5.934 11.953 -0.708 1 98.31 60 VAL B N 1
ATOM 1294 C CA . VAL B 1 60 ? -5.684 13.312 -1.172 1 98.31 60 VAL B CA 1
ATOM 1295 C C . VAL B 1 60 ? -7.012 14.023 -1.409 1 98.31 60 VAL B C 1
ATOM 1297 O O . VAL B 1 60 ? -7.199 15.164 -0.972 1 98.31 60 VAL B O 1
ATOM 1300 N N . MET B 1 61 ? -7.875 13.359 -2.033 1 97.5 61 MET B N 1
ATOM 1301 C CA . MET B 1 61 ? -9.18 13.938 -2.324 1 97.5 61 MET B CA 1
ATOM 1302 C C . MET B 1 61 ? -9.93 14.266 -1.037 1 97.5 61 MET B C 1
ATOM 1304 O O . MET B 1 61 ? -10.523 15.344 -0.913 1 97.5 61 MET B O 1
ATOM 1308 N N . THR B 1 62 ? -9.984 13.336 -0.16 1 97.38 62 THR B N 1
ATOM 1309 C CA . THR B 1 62 ? -10.656 13.547 1.117 1 97.38 62 THR B CA 1
ATOM 1310 C C . THR B 1 62 ? -10.117 14.797 1.812 1 97.38 62 THR B C 1
ATOM 1312 O O . THR B 1 62 ? -10.891 15.672 2.207 1 97.38 62 THR B O 1
ATOM 1315 N N . LEU B 1 63 ? -8.852 14.898 1.898 1 97.88 63 LEU B N 1
ATOM 1316 C CA . LEU B 1 63 ? -8.219 16.016 2.592 1 97.88 63 LEU B CA 1
ATOM 1317 C C . LEU B 1 63 ? -8.422 17.312 1.823 1 97.88 63 LEU B C 1
ATOM 1319 O O . LEU B 1 63 ? -8.664 18.359 2.424 1 97.88 63 LEU B O 1
ATOM 1323 N N . ALA B 1 64 ? -8.312 17.266 0.5 1 97.38 64 ALA B N 1
ATOM 1324 C CA . ALA B 1 64 ? -8.484 18.453 -0.334 1 97.38 64 ALA B CA 1
ATOM 1325 C C . ALA B 1 64 ? -9.875 19.047 -0.163 1 97.38 64 ALA B C 1
ATOM 1327 O O . ALA B 1 64 ? -10.055 20.266 -0.27 1 97.38 64 ALA B O 1
ATOM 1328 N N . HIS B 1 65 ? -10.836 18.25 0.143 1 97.25 65 HIS B N 1
ATOM 1329 C CA . HIS B 1 65 ? -12.211 18.703 0.306 1 97.25 65 HIS B CA 1
ATOM 1330 C C . HIS B 1 65 ? -12.523 19 1.768 1 97.25 65 HIS B C 1
ATOM 1332 O O . HIS B 1 65 ? -13.68 19.219 2.129 1 97.25 65 HIS B O 1
ATOM 1338 N N . GLY B 1 66 ? -11.531 18.922 2.537 1 96.5 66 GLY B N 1
ATOM 1339 C CA . GLY B 1 66 ? -11.672 19.406 3.902 1 96.5 66 GLY B CA 1
ATOM 1340 C C . GLY B 1 66 ? -11.906 18.297 4.906 1 96.5 66 GLY B C 1
ATOM 1341 O O . GLY B 1 66 ? -12.164 18.562 6.086 1 96.5 66 GLY B O 1
ATOM 1342 N N . GLY B 1 67 ? -11.875 17.078 4.438 1 96.69 67 GLY B N 1
ATOM 1343 C CA . GLY B 1 67 ? -12.008 15.961 5.367 1 96.69 67 GLY B CA 1
ATOM 1344 C C . GLY B 1 67 ? -10.875 15.883 6.371 1 96.69 67 GLY B C 1
ATOM 1345 O O . GLY B 1 67 ? -9.742 16.25 6.059 1 96.69 67 GLY B O 1
ATOM 1346 N N . THR B 1 68 ? -11.195 15.414 7.594 1 97.44 68 THR B N 1
ATOM 1347 C CA . THR B 1 68 ? -10.234 15.219 8.68 1 97.44 68 THR B CA 1
ATOM 1348 C C . THR B 1 68 ? -10.555 13.945 9.453 1 97.44 68 THR B C 1
ATOM 1350 O O . THR B 1 68 ? -11.562 13.289 9.203 1 97.44 68 THR B O 1
ATOM 1353 N N . ASN B 1 69 ? -9.633 13.656 10.367 1 97.25 69 ASN B N 1
ATOM 1354 C CA . ASN B 1 69 ? -9.836 12.523 11.266 1 97.25 69 ASN B CA 1
ATOM 1355 C C . ASN B 1 69 ? -10.18 11.25 10.492 1 97.25 69 ASN B C 1
ATOM 1357 O O . ASN B 1 69 ? -11.156 10.57 10.812 1 97.25 69 ASN B O 1
ATOM 1361 N N . ILE B 1 70 ? -9.477 11.117 9.438 1 94.62 70 ILE B N 1
ATOM 1362 C CA . ILE B 1 70 ? -9.633 9.898 8.656 1 94.62 70 ILE B CA 1
ATOM 1363 C C . ILE B 1 70 ? -9.375 8.68 9.547 1 94.62 70 ILE B C 1
ATOM 1365 O O . ILE B 1 70 ? -8.445 8.68 10.359 1 94.62 70 ILE B O 1
ATOM 1369 N N . TYR B 1 71 ? -10.164 7.57 9.398 1 91.12 71 TYR B N 1
ATOM 1370 C CA . TYR B 1 71 ? -10.102 6.348 10.195 1 91.12 71 TYR B CA 1
ATOM 1371 C C . TYR B 1 71 ? -10.172 6.66 11.688 1 91.12 71 TYR B C 1
ATOM 1373 O O . TYR B 1 71 ? -9.406 6.105 12.477 1 91.12 71 TYR B O 1
ATOM 1381 N N . GLU B 1 72 ? -10.969 7.602 11.992 1 90.62 72 GLU B N 1
ATOM 1382 C CA . GLU B 1 72 ? -11.352 7.945 13.359 1 90.62 72 GLU B CA 1
ATOM 1383 C C . GLU B 1 72 ? -10.172 8.508 14.141 1 90.62 72 GLU B C 1
ATOM 1385 O O . GLU B 1 72 ? -9.953 8.141 15.297 1 90.62 72 GLU B O 1
ATOM 1390 N N . GLY B 1 73 ? -9.289 9.156 13.492 1 92.31 73 GLY B N 1
ATOM 1391 C CA . GLY B 1 73 ? -8.266 9.93 14.18 1 92.31 73 GLY B CA 1
ATOM 1392 C C . GLY B 1 73 ? -6.965 9.164 14.359 1 92.31 73 GLY B C 1
ATOM 1393 O O . GLY B 1 73 ? -6.289 9.32 15.375 1 92.31 73 GLY B O 1
ATOM 1394 N N . TRP B 1 74 ? -6.605 8.406 13.508 1 94.12 74 TRP B N 1
ATOM 1395 C CA . TRP B 1 74 ? -5.402 7.594 13.633 1 94.12 74 TRP B CA 1
ATOM 1396 C C . TRP B 1 74 ? -4.152 8.461 13.602 1 94.12 74 TRP B C 1
ATOM 1398 O O . TRP B 1 74 ? -3.102 8.07 14.109 1 94.12 74 TRP B O 1
ATOM 1408 N N . MET B 1 75 ? -4.328 9.656 13.055 1 97.75 75 MET B N 1
ATO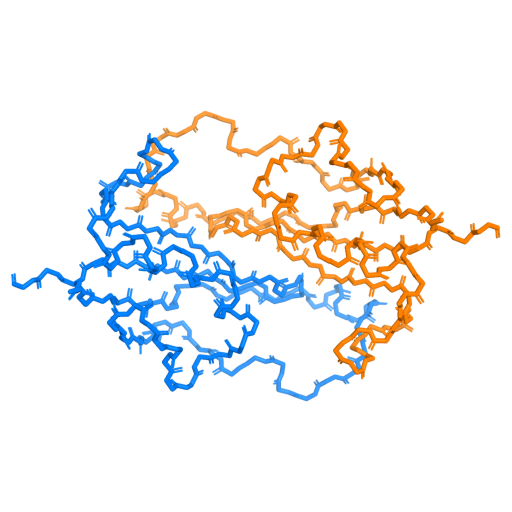M 1409 C CA . MET B 1 75 ? -3.178 10.547 12.906 1 97.75 75 MET B CA 1
ATOM 1410 C C . MET B 1 75 ? -3.184 11.617 13.992 1 97.75 75 MET B C 1
ATOM 1412 O O . MET B 1 75 ? -4.238 12.148 14.344 1 97.75 75 MET B O 1
ATOM 1416 N N . LYS B 1 76 ? -2.002 12.008 14.43 1 98.06 76 LYS B N 1
ATOM 1417 C CA . LYS B 1 76 ? -1.875 13.117 15.375 1 98.06 76 LYS B CA 1
ATOM 1418 C C . LYS B 1 76 ? -2.375 14.422 14.758 1 98.06 76 LYS B C 1
ATOM 1420 O O . LYS B 1 76 ? -3.045 15.211 15.422 1 98.06 76 LYS B O 1
ATOM 1425 N N . ASN B 1 77 ? -1.941 14.688 13.492 1 98.19 77 ASN B N 1
ATOM 1426 C CA . ASN B 1 77 ? -2.547 15.75 12.703 1 98.19 77 ASN B CA 1
ATOM 1427 C C . ASN B 1 77 ? -3.83 15.289 12.023 1 98.19 77 ASN B C 1
ATOM 1429 O O . ASN B 1 77 ? -3.785 14.484 11.094 1 98.19 77 ASN B O 1
ATOM 1433 N N . PRO B 1 78 ? -4.961 15.812 12.43 1 97.81 78 PRO B N 1
ATOM 1434 C CA . PRO B 1 78 ? -6.227 15.273 11.914 1 97.81 78 PRO B CA 1
ATOM 1435 C C . PRO B 1 78 ? -6.414 15.531 10.422 1 97.81 78 PRO B C 1
ATOM 1437 O O . PRO B 1 78 ? -7.262 14.898 9.789 1 97.81 78 PRO B O 1
ATOM 1440 N N . ALA B 1 79 ? -5.691 16.422 9.883 1 98.12 79 ALA B N 1
ATOM 1441 C CA . ALA B 1 79 ? -5.797 16.734 8.461 1 98.12 79 ALA B CA 1
ATOM 1442 C C . ALA B 1 79 ? -4.625 16.156 7.68 1 98.12 79 ALA B C 1
ATOM 1444 O O . ALA B 1 79 ? -3.977 16.844 6.895 1 98.12 79 ALA B O 1
ATOM 1445 N N . SER B 1 80 ? -4.422 14.891 7.965 1 98.75 80 SER B N 1
ATOM 1446 C CA . SER B 1 80 ? -3.309 14.211 7.312 1 98.75 80 SER B CA 1
ATOM 1447 C C . SER B 1 80 ? -3.566 12.711 7.207 1 98.75 80 SER B C 1
ATOM 1449 O O . SER B 1 80 ? -4.574 12.211 7.715 1 98.75 80 SER B O 1
ATOM 1451 N N . ALA B 1 81 ? -2.678 12.078 6.527 1 98.5 81 ALA B N 1
ATOM 1452 C CA . ALA B 1 81 ? -2.664 10.625 6.391 1 98.5 81 ALA B CA 1
ATOM 1453 C C . ALA B 1 81 ? -1.249 10.109 6.133 1 98.5 81 ALA B C 1
ATOM 1455 O O . ALA B 1 81 ? -0.404 10.836 5.605 1 98.5 81 ALA B O 1
ATOM 1456 N N . MET B 1 82 ? -1.002 8.945 6.594 1 98.62 82 MET B N 1
ATOM 1457 C CA . MET B 1 82 ? 0.213 8.195 6.297 1 98.62 82 MET B CA 1
ATOM 1458 C C . MET B 1 82 ? -0.105 6.957 5.465 1 98.62 82 MET B C 1
ATOM 1460 O O . MET B 1 82 ? -0.669 5.988 5.973 1 98.62 82 MET B O 1
ATOM 1464 N N . ILE B 1 83 ? 0.28 6.984 4.176 1 98.69 83 ILE B N 1
ATOM 1465 C CA . ILE B 1 83 ? -0.21 5.957 3.264 1 98.69 83 ILE B CA 1
ATOM 1466 C C . ILE B 1 83 ? 0.962 5.34 2.506 1 98.69 83 ILE B C 1
ATOM 1468 O O . ILE B 1 83 ? 1.876 6.047 2.076 1 98.69 83 ILE B O 1
ATOM 1472 N N . SER B 1 84 ? 0.968 4.07 2.34 1 98.69 84 SER B N 1
ATOM 1473 C CA . SER B 1 84 ? 1.927 3.348 1.512 1 98.69 84 SER B CA 1
ATOM 1474 C C . SER B 1 84 ? 1.384 3.123 0.104 1 98.69 84 SER B C 1
ATOM 1476 O O . SER B 1 84 ? 0.195 2.85 -0.072 1 98.69 84 SER B O 1
ATOM 1478 N N . CYS B 1 85 ? 2.279 3.238 -0.912 1 98.38 85 CYS B N 1
ATOM 1479 C CA . CYS B 1 85 ? 1.834 2.779 -2.223 1 98.38 85 CYS B CA 1
ATOM 1480 C C . CYS B 1 85 ? 1.665 1.266 -2.244 1 98.38 85 CYS B C 1
ATOM 1482 O O . CYS B 1 85 ? 2.008 0.586 -1.274 1 98.38 85 CYS B O 1
ATOM 1484 N N . ASN B 1 86 ? 1.286 0.704 -3.307 1 97.81 86 ASN B N 1
ATOM 1485 C CA . ASN B 1 86 ? 0.883 -0.699 -3.318 1 97.81 86 ASN B CA 1
ATOM 1486 C C . ASN B 1 86 ? 1.992 -1.596 -3.861 1 97.81 86 ASN B C 1
ATOM 1488 O O . ASN B 1 86 ? 1.796 -2.801 -4.027 1 97.81 86 ASN B O 1
ATOM 1492 N N . ASP B 1 87 ? 3.176 -1.03 -4.16 1 97.06 87 ASP B N 1
ATOM 1493 C CA . ASP B 1 87 ? 4.285 -1.877 -4.594 1 97.06 87 ASP B CA 1
ATOM 1494 C C . ASP B 1 87 ? 4.684 -2.861 -3.496 1 97.06 87 ASP B C 1
ATOM 1496 O O . ASP B 1 87 ? 5.238 -2.463 -2.469 1 97.06 87 ASP B O 1
ATOM 1500 N N . GLY B 1 88 ? 4.469 -4.109 -3.678 1 98 88 GLY B N 1
ATOM 1501 C CA . GLY B 1 88 ? 4.742 -5.121 -2.67 1 98 88 GLY B CA 1
ATOM 1502 C C . GLY B 1 88 ? 6.223 -5.422 -2.512 1 98 88 GLY B C 1
ATOM 1503 O O . GLY B 1 88 ? 6.637 -6.012 -1.514 1 98 88 GLY B O 1
ATOM 1504 N N . PHE B 1 89 ? 7.039 -5.02 -3.443 1 97.81 89 PHE B N 1
ATOM 1505 C CA . PHE B 1 89 ? 8.477 -5.238 -3.377 1 97.81 89 PHE B CA 1
ATOM 1506 C C . PHE B 1 89 ? 9.18 -4.051 -2.723 1 97.81 89 PHE B C 1
ATOM 1508 O O . PHE B 1 89 ? 10.172 -4.227 -2.01 1 97.81 89 PHE B O 1
ATOM 1515 N N . ARG B 1 90 ? 8.672 -2.91 -3.049 1 97.38 90 ARG B N 1
ATOM 1516 C CA . ARG B 1 90 ? 9.305 -1.679 -2.588 1 97.38 90 ARG B CA 1
ATOM 1517 C C . ARG B 1 90 ? 8.266 -0.689 -2.072 1 97.38 90 ARG B C 1
ATOM 1519 O O . ARG B 1 90 ? 8.164 0.432 -2.574 1 97.38 90 ARG B O 1
ATOM 1526 N N . PRO B 1 91 ? 7.625 -1.059 -1.008 1 98.25 91 PRO B N 1
ATOM 1527 C CA . PRO B 1 91 ? 6.637 -0.098 -0.505 1 98.25 91 PRO B CA 1
ATOM 1528 C C . PRO B 1 91 ? 7.27 1.229 -0.088 1 98.25 91 PRO B C 1
ATOM 1530 O O . PRO B 1 91 ? 8.32 1.242 0.56 1 98.25 91 PRO B O 1
ATOM 1533 N N . VAL B 1 92 ? 6.621 2.273 -0.535 1 98.75 92 VAL B N 1
ATOM 1534 C CA . VAL B 1 92 ? 7.027 3.621 -0.148 1 98.75 92 VAL B CA 1
ATOM 1535 C C . VAL B 1 92 ? 5.945 4.258 0.721 1 98.75 92 VAL B C 1
ATOM 1537 O O . VAL B 1 92 ? 4.758 4.207 0.384 1 98.75 92 VAL B O 1
ATOM 1540 N N . SER B 1 93 ? 6.309 4.844 1.869 1 98.88 93 SER B N 1
ATOM 1541 C CA . SER B 1 93 ? 5.387 5.508 2.781 1 98.88 93 SER B CA 1
ATOM 1542 C C . SER B 1 93 ? 5.371 7.016 2.551 1 98.88 93 SER B C 1
ATOM 1544 O O . SER B 1 93 ? 6.426 7.656 2.545 1 98.88 93 SER B O 1
ATOM 1546 N N . PHE B 1 94 ? 4.188 7.516 2.42 1 98.94 94 PHE B N 1
ATOM 1547 C CA . PHE B 1 94 ? 3.971 8.93 2.148 1 98.94 94 PHE B CA 1
ATOM 1548 C C . PHE B 1 94 ? 3.213 9.594 3.293 1 98.94 94 PHE B C 1
ATOM 1550 O O . PHE B 1 94 ? 2.25 9.023 3.814 1 98.94 94 PHE B O 1
ATOM 1557 N N . LEU B 1 95 ? 3.654 10.75 3.641 1 98.88 95 LEU B N 1
ATOM 1558 C CA . LEU B 1 95 ? 2.85 11.648 4.465 1 98.88 95 LEU B CA 1
ATOM 1559 C C . LEU B 1 95 ? 2.035 12.594 3.594 1 98.88 95 LEU B C 1
ATOM 1561 O O . LEU B 1 95 ? 2.592 13.305 2.756 1 98.88 95 LEU B O 1
ATOM 1565 N N . ILE B 1 96 ? 0.756 12.539 3.752 1 98.75 96 ILE B N 1
ATOM 1566 C CA . ILE B 1 96 ? -0.16 13.43 3.043 1 98.75 96 ILE B CA 1
ATOM 1567 C C . ILE B 1 96 ? -0.77 14.43 4.02 1 98.75 96 ILE B C 1
ATOM 1569 O O . ILE B 1 96 ? -1.361 14.039 5.031 1 98.75 96 ILE B O 1
ATOM 1573 N N . GLU B 1 97 ? -0.621 15.703 3.711 1 98.38 97 GLU B N 1
ATOM 1574 C CA . GLU B 1 97 ? -1.079 16.719 4.645 1 98.38 97 GLU B CA 1
ATOM 1575 C C . GLU B 1 97 ? -1.765 17.875 3.91 1 98.38 97 GLU B C 1
ATOM 1577 O O . GLU B 1 97 ? -1.372 18.234 2.797 1 98.38 97 GLU B O 1
ATOM 1582 N N . THR B 1 98 ? -2.766 18.438 4.57 1 97.75 98 THR B N 1
ATOM 1583 C CA . THR B 1 98 ? -3.326 19.688 4.09 1 97.75 98 THR B CA 1
ATOM 1584 C C . THR B 1 98 ? -2.365 20.844 4.352 1 97.75 98 THR B C 1
ATOM 1586 O O . THR B 1 98 ? -1.878 21.016 5.473 1 97.75 98 THR B O 1
ATOM 1589 N N . LEU B 1 99 ? -2.057 21.516 3.229 1 93.75 99 LEU B N 1
ATOM 1590 C CA . LEU B 1 99 ? -1.208 22.688 3.389 1 93.75 99 LEU B CA 1
ATOM 1591 C C . LEU B 1 99 ? -1.973 23.828 4.059 1 93.75 99 LEU B C 1
ATOM 1593 O O . LEU B 1 99 ? -3.086 24.172 3.645 1 93.75 99 LEU B O 1
ATOM 1597 N N . GLU B 1 100 ? -1.621 24.125 5.23 1 79.56 100 GLU B N 1
ATOM 1598 C CA . GLU B 1 100 ? -2.26 25.25 5.922 1 79.56 100 GLU B CA 1
ATOM 1599 C C . GLU B 1 100 ? -1.947 26.562 5.23 1 79.56 100 GLU B C 1
ATOM 1601 O O . GLU B 1 100 ? -0.845 26.766 4.715 1 79.56 100 GLU B O 1
ATOM 1606 N N . LYS B 1 101 ? -3.086 27.312 4.703 1 62.19 101 LYS B N 1
ATOM 1607 C CA . LYS B 1 101 ? -2.918 28.688 4.27 1 62.19 101 LYS B CA 1
ATOM 1608 C C . LYS B 1 101 ? -2.35 29.547 5.391 1 62.19 101 LYS B C 1
ATOM 1610 O O . LYS B 1 101 ? -2.561 29.266 6.57 1 62.19 101 LYS B O 1
#

pLDDT: mean 95.43, std 5.71, range [61.72, 98.94]

Foldseek 3Di:
DFKKKKFFADKDAQVVCCVVPNDDDDCPDDDDGGDMFMDLLPDDTPPDDPQQCVFCSVLSNCLSVPHFCPPNNPDPGRSWDWTWGDPPRMIIIMIMGGDDD/DFKKKKFFADKDAQVVCCVVPNDDDDCPDDDDGGDMFMDLLPDDTPPDDPQQCVFCSVLSNCLSVPHFCPPNNPDPGRSWDWTWGDPPRMIIIMIMGGDDD

Radius of gyration: 16.75 Å; Cα contacts (8 Å, |Δi|>4): 447; chains: 2; bounding box: 31×55×39 Å